Protein AF-A0A971SBX3-F1 (afdb_monomer)

Foldseek 3Di:
DPDDPDDDDDDDDPDPDDPVNVLVLVQVVVCVLLVNHDDPLNSVLVVLLVVLLVVVCVVFNNVLSVQLLVQLLVCCVVVVQPDLVSSLVSSVVSCVVSVHDDDPVNSSSSSVSSNSVVVVVDDPVSVVVSVVVSVVVVVVPPDDDDDDDDDVVVVSVVVVVVVVCVVVVVVCVVPPD

Secondary structure (DSSP, 8-state):
-------------SS---HHHHHHHHHHHHHHHHS-PPPHHHHHHHHHHHHHHHHHHHHH-HHHHHHHHHHHHHHHHHTT--SHHHHHHHHHHHHHHTT----HHHHHHHHHHHHHHHHT---HHHHHHHHHHHHHHHHHTS--S---S--HHHHHHHHHHHHHHHHHHHHHHHS--

pLDDT: mean 70.7, std 18.08, range [35.56, 94.5]

Radius of gyration: 19.73 Å; Cα contacts (8 Å, |Δi|>4): 78; chains: 1; bounding box: 59×34×48 Å

Structure (mmCIF, N/CA/C/O backbone):
data_AF-A0A971SBX3-F1
#
_entry.id   AF-A0A971SBX3-F1
#
loop_
_atom_site.group_PDB
_atom_site.id
_atom_site.type_symbol
_atom_site.label_atom_id
_atom_site.label_alt_id
_atom_site.label_comp_id
_atom_site.label_asym_id
_atom_site.label_entity_id
_atom_site.label_seq_id
_atom_site.pdbx_PDB_ins_code
_atom_site.Cartn_x
_atom_site.Cartn_y
_atom_site.Cartn_z
_atom_site.occupancy
_atom_site.B_iso_or_equiv
_atom_site.auth_seq_id
_atom_site.auth_comp_id
_atom_site.auth_asym_id
_atom_site.auth_atom_id
_atom_site.pdbx_PDB_model_num
ATOM 1 N N . THR A 1 1 ? -16.937 -24.515 -30.912 1.00 46.06 1 THR A N 1
ATOM 2 C CA . THR A 1 1 ? -16.054 -23.525 -30.254 1.00 46.06 1 THR A CA 1
ATOM 3 C C . THR A 1 1 ? -16.060 -22.252 -31.084 1.00 46.06 1 THR A C 1
ATOM 5 O O . THR A 1 1 ? -15.498 -22.238 -32.169 1.00 46.06 1 THR A O 1
ATOM 8 N N . ALA A 1 2 ? -16.795 -21.222 -30.648 1.00 49.22 2 ALA A N 1
ATOM 9 C CA . ALA A 1 2 ? -16.944 -19.965 -31.389 1.00 49.22 2 ALA A CA 1
ATOM 10 C C . ALA A 1 2 ? -15.634 -19.163 -31.306 1.00 49.22 2 ALA A C 1
ATOM 12 O O . ALA A 1 2 ? -15.281 -18.648 -30.248 1.00 49.22 2 ALA A O 1
ATOM 13 N N . GLY A 1 3 ? -14.871 -19.163 -32.398 1.00 49.41 3 GLY A N 1
ATOM 14 C CA . GLY A 1 3 ? -13.506 -18.650 -32.480 1.00 49.41 3 GLY A CA 1
ATOM 15 C C . GLY A 1 3 ? -13.393 -17.137 -32.325 1.00 49.41 3 GLY A C 1
ATOM 16 O O . GLY A 1 3 ? -13.274 -16.423 -33.314 1.00 49.41 3 GLY A O 1
ATOM 17 N N . VAL A 1 4 ? -13.345 -16.659 -31.086 1.00 57.25 4 VAL A N 1
ATOM 18 C CA . VAL A 1 4 ? -12.910 -15.296 -30.769 1.00 57.25 4 VAL A CA 1
ATOM 19 C C . VAL A 1 4 ? -11.462 -15.371 -30.295 1.00 57.25 4 VAL A C 1
ATOM 21 O O . VAL A 1 4 ? -11.188 -15.937 -29.239 1.00 57.25 4 VAL A O 1
ATOM 24 N N . LYS A 1 5 ? -10.534 -14.864 -31.114 1.00 57.53 5 LYS A N 1
ATOM 25 C CA . LYS A 1 5 ? -9.088 -14.871 -30.826 1.00 57.53 5 LYS A CA 1
ATOM 26 C C . LYS A 1 5 ? -8.565 -13.539 -30.284 1.00 57.53 5 LYS A 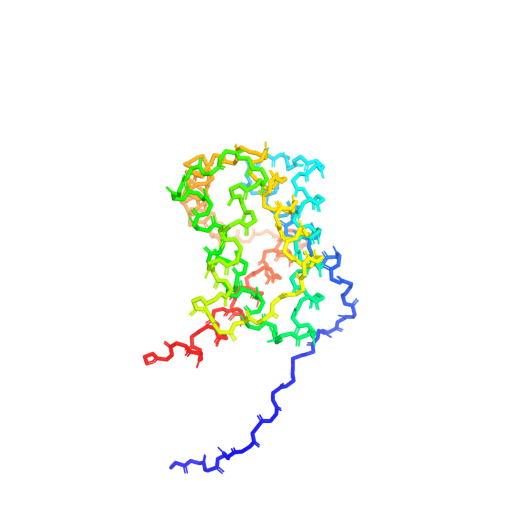C 1
ATOM 28 O O . LYS A 1 5 ? -7.583 -13.559 -29.560 1.00 57.53 5 LYS A O 1
ATOM 33 N N . ASP A 1 6 ? -9.271 -12.437 -30.538 1.00 47.03 6 ASP A N 1
ATOM 34 C CA . ASP A 1 6 ? -8.890 -11.097 -30.087 1.00 47.03 6 ASP A CA 1
ATOM 35 C C . ASP A 1 6 ? -10.131 -10.302 -29.669 1.00 47.03 6 ASP A C 1
ATOM 37 O O . ASP A 1 6 ? -10.865 -9.769 -30.501 1.00 47.03 6 ASP A O 1
ATOM 41 N N . ALA A 1 7 ? -10.392 -10.242 -28.361 1.00 50.56 7 ALA A N 1
ATOM 42 C CA . ALA A 1 7 ? -11.474 -9.445 -27.793 1.00 50.56 7 ALA A CA 1
ATOM 43 C C . ALA A 1 7 ? -10.903 -8.326 -26.920 1.00 50.56 7 ALA A C 1
ATOM 45 O O . ALA A 1 7 ? -10.246 -8.580 -25.910 1.00 50.56 7 ALA A O 1
ATOM 46 N N . LYS A 1 8 ? -11.207 -7.076 -27.277 1.00 38.41 8 LYS A N 1
ATOM 47 C CA . LYS A 1 8 ? -10.943 -5.911 -26.431 1.00 38.41 8 LYS A CA 1
ATOM 48 C C . LYS A 1 8 ? -12.177 -5.629 -25.581 1.00 38.41 8 LYS A C 1
ATOM 50 O O . LYS A 1 8 ? -13.193 -5.159 -26.084 1.00 38.41 8 LYS A O 1
ATOM 55 N N . VAL A 1 9 ? -12.085 -5.925 -24.289 1.00 37.91 9 VAL A N 1
ATOM 56 C CA . VAL A 1 9 ? -13.157 -5.667 -23.321 1.00 37.91 9 VAL A CA 1
ATOM 57 C C . VAL A 1 9 ? -12.996 -4.253 -22.766 1.00 37.91 9 VAL A C 1
ATOM 59 O O . VAL A 1 9 ? -11.938 -3.904 -22.248 1.00 37.91 9 VAL A O 1
ATOM 62 N N . VAL A 1 10 ? -14.047 -3.438 -22.873 1.00 35.94 10 VAL A N 1
ATOM 63 C CA . VAL A 1 10 ? -14.096 -2.071 -22.336 1.00 35.94 10 VAL A CA 1
ATOM 64 C C . VAL A 1 10 ? -15.237 -1.990 -21.327 1.00 35.94 10 VAL A C 1
ATOM 66 O O . VAL A 1 10 ? -16.381 -2.296 -21.655 1.00 35.94 10 VAL A O 1
ATOM 69 N N . ALA A 1 11 ? -14.924 -1.589 -20.096 1.00 42.91 11 ALA A N 1
ATOM 70 C CA . ALA A 1 11 ? -15.903 -1.331 -19.046 1.00 42.91 11 ALA A CA 1
ATOM 71 C C . ALA A 1 11 ? -16.113 0.182 -18.913 1.00 42.91 11 ALA A C 1
ATOM 73 O O . ALA A 1 11 ? -15.150 0.924 -18.733 1.00 42.91 11 ALA A O 1
ATOM 74 N N . VAL A 1 12 ? -17.366 0.633 -19.005 1.00 41.53 12 VAL A N 1
ATOM 75 C CA . VAL A 1 12 ? -17.736 2.055 -18.939 1.00 41.53 12 VAL A CA 1
ATOM 76 C C . VAL A 1 12 ? -18.665 2.272 -17.749 1.00 41.53 12 VAL A C 1
ATOM 78 O O . VAL A 1 12 ? -19.593 1.491 -17.525 1.00 41.53 12 VAL A O 1
ATOM 81 N N . ALA A 1 13 ? -18.415 3.319 -16.966 1.00 44.25 13 ALA A N 1
ATOM 82 C CA . ALA A 1 13 ? -19.345 3.761 -15.936 1.00 44.25 13 ALA A CA 1
ATOM 83 C C . ALA A 1 13 ? -20.472 4.591 -16.590 1.00 44.25 13 ALA A C 1
ATOM 85 O O . ALA A 1 13 ? -20.178 5.401 -17.469 1.00 44.25 13 ALA A O 1
ATOM 86 N N . PRO A 1 14 ? -21.745 4.424 -16.180 1.00 43.84 14 PRO A N 1
ATOM 87 C CA . PRO A 1 14 ? -22.873 5.182 -16.740 1.00 43.84 14 PRO A CA 1
ATOM 88 C C . PRO A 1 14 ? -22.812 6.685 -16.410 1.00 43.84 14 PRO A C 1
ATOM 90 O O . PRO A 1 14 ? -23.519 7.480 -17.019 1.00 43.84 14 PRO A O 1
ATOM 93 N N . LEU A 1 15 ? -21.953 7.071 -15.461 1.00 44.03 15 LEU A N 1
ATOM 94 C CA . LEU A 1 15 ? -21.601 8.442 -15.104 1.00 44.03 15 LEU A CA 1
ATOM 95 C C . LEU A 1 15 ? -20.082 8.517 -14.904 1.00 44.03 15 LEU A C 1
ATOM 97 O O . LEU A 1 15 ? -19.473 7.557 -14.428 1.00 44.03 15 LEU A O 1
ATOM 101 N N . LEU A 1 16 ? -19.475 9.661 -15.233 1.00 39.53 16 LEU A N 1
ATOM 102 C CA . LEU A 1 16 ? -18.080 9.959 -14.902 1.00 39.53 16 LEU A CA 1
ATOM 103 C C . LEU A 1 16 ? -17.936 9.979 -13.374 1.00 39.53 16 LEU A C 1
ATOM 105 O O . LEU A 1 16 ? -18.289 10.952 -12.713 1.00 39.53 16 LEU A O 1
ATOM 109 N N . VAL A 1 17 ? -17.449 8.882 -12.802 1.00 46.44 17 VAL A N 1
ATOM 110 C CA . VAL A 1 17 ? -17.079 8.837 -11.389 1.00 46.44 17 VAL A CA 1
ATOM 111 C C . VAL A 1 17 ? -15.642 9.316 -11.269 1.00 46.44 17 VAL A C 1
ATOM 113 O O . VAL A 1 17 ? -14.742 8.781 -11.916 1.00 46.44 17 VAL A O 1
ATOM 116 N N . SER A 1 18 ? -15.397 10.330 -10.439 1.00 52.78 18 SER A N 1
ATOM 117 C CA . SER A 1 18 ? -14.029 10.553 -9.985 1.00 52.78 18 SER A CA 1
ATOM 118 C C . SER A 1 18 ? -13.629 9.333 -9.150 1.00 52.78 18 SER A C 1
ATOM 120 O O . SER A 1 18 ? -14.428 8.844 -8.346 1.00 52.78 18 SER A O 1
ATOM 122 N N . GLY A 1 19 ? -12.409 8.812 -9.323 1.00 60.94 19 GLY A N 1
ATOM 123 C CA . GLY A 1 19 ? -11.912 7.707 -8.485 1.00 60.94 19 GLY A CA 1
ATOM 124 C C . GLY A 1 19 ? -12.055 8.012 -6.985 1.00 60.94 19 GLY A C 1
ATOM 125 O O . GLY A 1 19 ? -12.341 7.129 -6.180 1.00 60.94 19 GLY A O 1
ATOM 126 N N . THR A 1 20 ? -11.992 9.297 -6.628 1.00 67.12 20 THR A N 1
ATOM 127 C CA . THR A 1 20 ? -12.232 9.832 -5.285 1.00 67.12 20 THR A CA 1
ATOM 128 C C . THR A 1 20 ? -13.666 9.623 -4.786 1.00 67.12 20 THR A C 1
ATOM 130 O O . THR A 1 20 ? -13.853 9.340 -3.604 1.00 67.12 20 THR A O 1
ATOM 133 N N . ALA A 1 21 ? -14.685 9.728 -5.646 1.00 69.06 21 ALA A N 1
ATOM 134 C CA . ALA A 1 21 ? -16.079 9.481 -5.268 1.00 69.06 21 ALA A CA 1
ATOM 135 C C . ALA A 1 21 ? -16.324 7.996 -4.965 1.00 69.06 21 ALA A C 1
ATOM 137 O O . ALA A 1 21 ? -16.977 7.678 -3.972 1.00 69.06 21 ALA A O 1
ATOM 138 N N . ALA A 1 22 ? -15.738 7.094 -5.763 1.00 72.31 22 ALA A N 1
ATOM 139 C CA . ALA A 1 22 ? -15.802 5.654 -5.512 1.00 72.31 22 ALA A CA 1
ATOM 140 C C . ALA A 1 22 ? -15.132 5.289 -4.177 1.00 72.31 22 ALA A C 1
ATOM 142 O O . ALA A 1 22 ? -15.737 4.616 -3.345 1.00 72.31 22 ALA A O 1
ATOM 143 N N . LEU A 1 23 ? -13.923 5.804 -3.931 1.00 75.19 23 LEU A N 1
ATOM 144 C CA . LEU A 1 23 ? -13.195 5.573 -2.682 1.00 75.19 23 LEU A CA 1
ATOM 145 C C . LEU A 1 23 ? -13.931 6.149 -1.461 1.00 75.19 23 LEU A C 1
ATOM 147 O O . LEU A 1 23 ? -14.039 5.492 -0.429 1.00 75.19 23 LEU A O 1
ATOM 151 N N . THR A 1 24 ? -14.506 7.347 -1.597 1.00 78.25 24 THR A N 1
ATOM 152 C CA . THR A 1 24 ? -15.333 7.962 -0.547 1.00 78.25 24 THR A CA 1
ATOM 153 C C . THR A 1 24 ? -16.582 7.131 -0.258 1.00 78.25 24 THR A C 1
ATOM 155 O O . THR A 1 24 ? -16.951 6.977 0.904 1.00 78.25 24 THR A O 1
ATOM 158 N N . GLY A 1 25 ? -17.214 6.573 -1.294 1.00 75.12 25 GLY A N 1
ATOM 159 C CA . GLY A 1 25 ? -18.338 5.652 -1.148 1.00 75.12 25 GLY A CA 1
ATOM 160 C C . GLY A 1 25 ? -17.959 4.405 -0.351 1.00 75.12 25 GLY A C 1
ATOM 161 O O . GLY A 1 25 ? -18.674 4.047 0.581 1.00 75.12 25 GLY A O 1
ATOM 162 N N . ILE A 1 26 ? -16.806 3.795 -0.650 1.00 76.69 26 ILE A N 1
ATOM 163 C CA . ILE A 1 26 ? -16.283 2.635 0.091 1.00 76.69 26 ILE A CA 1
ATOM 164 C C . ILE A 1 26 ? -16.051 2.987 1.565 1.00 76.69 26 ILE A C 1
ATOM 166 O O . ILE A 1 26 ? -16.498 2.243 2.436 1.00 76.69 26 ILE A O 1
ATOM 170 N N . TYR A 1 27 ? -15.414 4.127 1.857 1.00 79.38 27 TYR A N 1
ATOM 171 C CA . TYR A 1 27 ? -15.199 4.570 3.238 1.00 79.38 27 TYR A CA 1
ATOM 172 C C . TYR A 1 27 ? -16.511 4.759 3.989 1.00 79.38 27 TYR A C 1
ATOM 174 O O . TYR A 1 27 ? -16.672 4.177 5.054 1.00 79.38 27 TYR A O 1
ATOM 182 N N . LYS A 1 28 ? -17.456 5.516 3.421 1.00 77.88 28 LYS A N 1
ATOM 183 C CA . LYS A 1 28 ? -18.754 5.760 4.063 1.00 77.88 28 LYS A CA 1
ATOM 184 C C . LYS A 1 28 ? -19.505 4.467 4.325 1.00 77.88 28 LYS A C 1
ATOM 186 O O . LYS A 1 28 ? -20.002 4.274 5.422 1.00 77.88 28 LYS A O 1
ATOM 191 N N . SER A 1 29 ? -19.511 3.570 3.344 1.00 72.88 29 SER A N 1
ATOM 192 C CA . SER A 1 29 ? -20.161 2.271 3.488 1.00 72.88 29 SER A CA 1
ATOM 193 C C . SER A 1 29 ? -19.518 1.483 4.623 1.00 72.88 29 SER A C 1
ATOM 195 O O . SER A 1 29 ? -20.220 1.001 5.493 1.00 72.88 29 SER A O 1
ATOM 197 N N . PHE A 1 30 ? -18.188 1.404 4.689 1.00 70.00 30 PHE A N 1
ATOM 198 C CA . PHE A 1 30 ? -17.510 0.740 5.803 1.00 70.00 30 PHE A CA 1
ATOM 199 C C . PHE A 1 30 ? -17.841 1.377 7.167 1.00 70.00 30 PHE A C 1
ATOM 201 O O . PHE A 1 30 ? -18.099 0.656 8.129 1.00 70.00 30 PHE A O 1
ATOM 208 N N . GLU A 1 31 ? -17.857 2.707 7.262 1.00 76.88 31 GLU A N 1
ATOM 209 C CA . GLU A 1 31 ? -18.166 3.435 8.503 1.00 76.88 31 GLU A CA 1
ATOM 210 C C . GLU A 1 31 ? -19.617 3.224 8.954 1.00 76.88 31 GLU A C 1
ATOM 212 O O . GLU A 1 31 ? -19.867 2.996 10.135 1.00 76.88 31 GLU A O 1
ATOM 217 N N . GLU A 1 32 ? -20.566 3.242 8.017 1.00 70.94 32 GLU A N 1
ATOM 218 C CA . GLU A 1 32 ? -21.979 2.939 8.269 1.00 70.94 32 GLU A CA 1
ATOM 219 C C . GLU A 1 32 ? -22.174 1.471 8.671 1.00 70.94 32 GLU A C 1
ATOM 221 O O . GLU A 1 32 ? -22.939 1.179 9.587 1.00 70.94 32 GLU A O 1
ATOM 226 N N . LEU A 1 33 ? -21.450 0.550 8.026 1.00 63.69 33 LEU A N 1
ATOM 227 C CA . LEU A 1 33 ? -21.547 -0.891 8.271 1.00 63.69 33 LEU A CA 1
ATOM 228 C C . LEU A 1 33 ? -20.957 -1.306 9.621 1.00 63.69 33 LEU A C 1
ATOM 230 O O . LEU A 1 33 ? -21.506 -2.170 10.298 1.00 63.69 33 LEU A O 1
ATOM 234 N N . THR A 1 34 ? -19.827 -0.720 10.007 1.00 67.31 34 THR A N 1
ATOM 235 C CA . THR A 1 34 ? -19.121 -1.074 11.250 1.00 67.31 34 THR A CA 1
ATOM 236 C C . THR A 1 34 ? -19.502 -0.186 12.431 1.00 67.31 34 THR A C 1
ATOM 238 O O . THR A 1 34 ? -19.067 -0.444 13.554 1.00 67.31 34 THR A O 1
ATOM 241 N N . GLY A 1 35 ? -20.240 0.903 12.186 1.00 71.19 35 GLY A N 1
ATOM 242 C CA . GLY A 1 35 ? -20.473 1.971 13.160 1.00 71.19 35 GLY A CA 1
ATOM 243 C C . GLY A 1 35 ? -19.190 2.683 13.609 1.00 71.19 35 GLY A C 1
ATOM 244 O O . GLY A 1 35 ? -19.227 3.477 14.549 1.00 71.19 35 GLY A O 1
ATOM 245 N N . THR A 1 36 ? -18.048 2.392 12.975 1.00 74.81 36 THR A N 1
ATOM 246 C CA . THR A 1 36 ? -16.727 2.877 13.375 1.00 74.81 36 THR A CA 1
ATOM 247 C C . THR A 1 36 ? -16.201 3.841 12.323 1.00 74.81 36 THR A C 1
ATOM 249 O O . THR A 1 36 ? -15.957 3.460 11.179 1.00 74.81 36 THR A O 1
ATOM 252 N N . ALA A 1 37 ? -15.984 5.097 12.717 1.00 81.06 37 ALA A N 1
ATOM 253 C CA . ALA A 1 37 ? -15.378 6.088 11.838 1.00 81.06 37 ALA A CA 1
ATOM 254 C C . ALA A 1 37 ? -13.910 5.732 11.549 1.00 81.06 37 ALA A C 1
ATOM 256 O O . ALA A 1 37 ? -13.106 5.523 12.460 1.00 81.06 37 ALA A O 1
ATOM 257 N N . LEU A 1 38 ? -13.544 5.709 10.270 1.00 82.56 38 LEU A N 1
ATOM 258 C CA . LEU A 1 38 ? -12.164 5.562 9.835 1.00 82.56 38 LEU A CA 1
ATOM 259 C C . LEU A 1 38 ? -11.412 6.860 10.131 1.00 82.56 38 LEU A C 1
ATOM 261 O O . LEU A 1 38 ? -11.879 7.960 9.814 1.00 82.56 38 LEU A O 1
ATOM 265 N N . THR A 1 39 ? -10.207 6.744 10.686 1.00 87.25 39 THR A N 1
ATOM 266 C CA . THR A 1 39 ? -9.397 7.926 10.988 1.00 87.25 39 THR A CA 1
ATOM 267 C C . THR A 1 39 ? -9.027 8.674 9.697 1.00 87.25 39 THR A C 1
ATOM 269 O O . THR A 1 39 ? -8.818 8.050 8.648 1.00 87.25 39 THR A O 1
ATOM 272 N N . PRO A 1 40 ? -8.902 10.016 9.730 1.00 87.00 40 PRO A N 1
ATOM 273 C CA . PRO A 1 40 ? -8.461 10.784 8.564 1.00 87.00 40 PRO A CA 1
ATOM 274 C C . PRO A 1 40 ? -7.115 10.302 8.009 1.00 87.00 40 PRO A C 1
ATOM 276 O O . PRO A 1 40 ? -6.892 10.335 6.801 1.00 87.00 40 PRO A O 1
ATOM 279 N N . GLU A 1 41 ? -6.229 9.831 8.885 1.00 86.31 41 GLU A N 1
ATOM 280 C CA . GLU A 1 41 ? -4.927 9.279 8.521 1.00 86.31 41 GLU A CA 1
ATOM 281 C C . GLU A 1 41 ? -5.042 7.940 7.781 1.00 86.31 41 GLU A C 1
ATOM 283 O O . GLU A 1 41 ? -4.390 7.764 6.752 1.00 86.31 41 GLU A O 1
ATOM 288 N N . ALA A 1 42 ? -5.925 7.036 8.221 1.00 85.94 42 ALA A N 1
ATOM 289 C CA . ALA A 1 42 ? -6.190 5.786 7.513 1.00 85.94 42 ALA A CA 1
ATOM 290 C C . ALA A 1 42 ? -6.765 6.046 6.110 1.00 85.94 42 ALA A C 1
ATOM 292 O O . ALA A 1 42 ? -6.285 5.481 5.127 1.00 85.94 42 ALA A O 1
ATOM 293 N N . LYS A 1 43 ? -7.726 6.977 5.992 1.00 86.75 43 LYS A N 1
ATOM 294 C CA . LYS A 1 43 ? -8.311 7.374 4.696 1.00 86.75 43 LYS A CA 1
ATOM 295 C C . LYS A 1 43 ? -7.272 7.981 3.749 1.00 86.75 43 LYS A C 1
ATOM 297 O O . LYS A 1 43 ? -7.287 7.690 2.552 1.00 86.75 43 LYS A O 1
ATOM 302 N N . ARG A 1 44 ? -6.374 8.826 4.269 1.00 88.00 44 ARG A N 1
ATOM 303 C CA . ARG A 1 44 ? -5.273 9.419 3.490 1.00 88.00 44 ARG A CA 1
ATOM 304 C C . ARG A 1 44 ? -4.270 8.364 3.052 1.00 88.00 44 ARG A C 1
ATOM 306 O O . ARG A 1 44 ? -3.920 8.338 1.881 1.00 88.00 44 ARG A O 1
ATOM 313 N N . THR A 1 45 ? -3.871 7.472 3.951 1.00 89.44 45 THR A N 1
ATOM 314 C CA . THR A 1 45 ? -2.903 6.410 3.650 1.00 89.44 45 THR A CA 1
ATOM 315 C C . THR A 1 45 ? -3.428 5.466 2.568 1.00 89.44 45 THR A C 1
ATOM 317 O O . THR A 1 45 ? -2.701 5.151 1.634 1.00 89.44 45 THR A O 1
ATOM 320 N N . ALA A 1 46 ? -4.706 5.084 2.622 1.00 86.12 46 ALA A N 1
ATOM 321 C CA . ALA A 1 46 ? -5.329 4.269 1.579 1.00 86.12 46 ALA A CA 1
ATOM 322 C C . ALA A 1 46 ? -5.456 5.011 0.230 1.00 86.12 46 ALA A C 1
ATOM 324 O O . ALA A 1 46 ? -5.283 4.407 -0.828 1.00 86.12 46 ALA A O 1
ATOM 325 N N . ALA A 1 47 ? -5.691 6.329 0.236 1.00 85.19 47 ALA A N 1
ATOM 326 C CA . ALA A 1 47 ? -5.662 7.125 -0.993 1.00 85.19 47 ALA A CA 1
ATOM 327 C C . ALA A 1 47 ? -4.240 7.237 -1.577 1.00 85.19 47 ALA A C 1
ATOM 329 O O . ALA A 1 47 ? -4.049 7.045 -2.777 1.00 85.19 47 ALA A O 1
ATOM 330 N N . GLU A 1 48 ? -3.239 7.504 -0.733 1.00 89.19 48 GLU A N 1
ATOM 331 C CA . GLU A 1 48 ? -1.825 7.527 -1.122 1.00 89.19 48 GLU A CA 1
ATOM 332 C C . GLU A 1 48 ? -1.380 6.180 -1.697 1.00 89.19 48 GLU A C 1
ATOM 334 O O . GLU A 1 48 ? -0.662 6.149 -2.694 1.00 89.19 48 GLU A O 1
ATOM 339 N N . GLU A 1 49 ? -1.831 5.074 -1.105 1.00 89.19 49 GLU A N 1
ATOM 340 C CA . GLU A 1 49 ? -1.567 3.728 -1.599 1.00 89.19 49 GLU A CA 1
ATOM 341 C C . GLU A 1 49 ? -2.081 3.530 -3.025 1.00 89.19 49 GLU A C 1
ATOM 343 O O . GLU A 1 49 ? -1.328 3.082 -3.891 1.00 89.19 49 GLU A O 1
ATOM 348 N N . LEU A 1 50 ? -3.345 3.876 -3.282 1.00 86.38 50 LEU A N 1
ATOM 349 C CA . LEU A 1 50 ? -3.947 3.732 -4.607 1.00 86.38 50 LEU A CA 1
ATOM 350 C C . LEU A 1 50 ? -3.206 4.566 -5.653 1.00 86.38 50 LEU A C 1
ATOM 352 O O . LEU A 1 50 ? -2.945 4.075 -6.749 1.00 86.38 50 LEU A O 1
ATOM 356 N N . ILE A 1 51 ? -2.823 5.797 -5.304 1.00 85.75 51 ILE A N 1
ATOM 357 C CA . ILE A 1 51 ? -2.070 6.687 -6.196 1.00 85.75 51 ILE A CA 1
ATOM 358 C C . ILE A 1 51 ? -0.679 6.113 -6.473 1.00 85.75 51 ILE A C 1
ATOM 360 O O . ILE A 1 51 ? -0.295 5.970 -7.629 1.00 85.75 51 ILE A O 1
ATOM 364 N N . LYS A 1 52 ? 0.076 5.738 -5.435 1.00 87.81 52 LYS A N 1
ATOM 365 C CA . LYS A 1 52 ? 1.442 5.214 -5.590 1.00 87.81 52 LYS A CA 1
ATOM 366 C C . LYS A 1 52 ? 1.469 3.891 -6.350 1.00 87.81 52 LYS A C 1
ATOM 368 O O . LYS A 1 52 ? 2.333 3.699 -7.198 1.00 87.81 52 LYS A O 1
ATOM 373 N N . THR A 1 53 ? 0.504 3.010 -6.096 1.00 87.81 53 THR A N 1
ATOM 374 C CA . THR A 1 53 ? 0.357 1.746 -6.836 1.00 87.81 53 THR A CA 1
ATOM 375 C C . THR A 1 53 ? -0.044 1.997 -8.283 1.00 87.81 53 THR A C 1
ATOM 377 O O . THR A 1 53 ? 0.471 1.337 -9.179 1.00 87.81 53 THR A O 1
ATOM 380 N N . GLY A 1 54 ? -0.937 2.964 -8.518 1.00 84.81 54 GLY A N 1
ATOM 381 C CA . GLY A 1 54 ? -1.346 3.386 -9.853 1.00 84.81 54 GLY A CA 1
ATOM 382 C C . GLY A 1 54 ? -0.168 3.908 -10.669 1.00 84.81 54 GLY A C 1
ATOM 383 O O . GLY A 1 54 ? 0.096 3.370 -11.738 1.00 84.81 54 GLY A O 1
ATOM 384 N N . ASN A 1 55 ? 0.577 4.871 -10.119 1.00 85.56 55 ASN A N 1
ATOM 385 C CA . ASN A 1 55 ? 1.763 5.458 -10.748 1.00 85.56 55 ASN A CA 1
ATOM 386 C C . ASN A 1 55 ? 2.828 4.392 -11.033 1.00 85.56 55 ASN A C 1
ATOM 388 O O . ASN A 1 55 ? 3.324 4.293 -12.149 1.00 85.56 55 ASN A O 1
ATOM 392 N N . LEU A 1 56 ? 3.127 3.530 -10.054 1.00 86.69 56 LEU A N 1
ATOM 393 C CA . LEU A 1 56 ? 4.049 2.415 -10.265 1.00 86.69 56 LEU A CA 1
ATOM 394 C C . LEU A 1 56 ? 3.532 1.473 -11.366 1.00 86.69 56 LEU A C 1
ATOM 396 O O . LEU A 1 56 ? 4.299 0.993 -12.194 1.00 86.69 56 LEU A O 1
ATOM 400 N N . GLY A 1 57 ? 2.220 1.248 -11.422 1.00 86.81 57 GLY A N 1
ATOM 401 C CA . GLY A 1 57 ? 1.563 0.458 -12.457 1.00 86.81 57 GLY A CA 1
ATOM 402 C C . GLY A 1 57 ? 1.671 1.038 -13.870 1.00 86.81 57 GLY A C 1
ATOM 403 O O . GLY A 1 57 ? 1.619 0.264 -14.825 1.00 86.81 57 GLY A O 1
ATOM 404 N N . GLU A 1 58 ? 1.849 2.352 -14.026 1.00 85.56 58 GLU A N 1
ATOM 405 C CA . GLU A 1 58 ? 2.139 2.976 -15.326 1.00 85.56 58 GLU A CA 1
ATOM 406 C C . GLU A 1 58 ? 3.549 2.630 -15.823 1.00 85.56 58 GLU A C 1
ATOM 408 O O . GLU A 1 58 ? 3.763 2.517 -17.028 1.00 85.56 58 GLU A O 1
ATOM 413 N N . GLU A 1 59 ? 4.491 2.390 -14.908 1.00 87.94 59 GLU A N 1
ATOM 414 C CA . GLU A 1 59 ? 5.881 2.070 -15.238 1.00 87.94 59 GLU A CA 1
ATOM 415 C C . GLU A 1 59 ? 6.126 0.566 -15.421 1.00 87.94 59 GLU A C 1
ATOM 417 O O . GLU A 1 59 ? 6.792 0.150 -16.370 1.00 87.94 59 GLU A O 1
ATOM 422 N N . ILE A 1 60 ? 5.602 -0.265 -14.513 1.00 85.94 60 ILE A N 1
ATOM 423 C CA . ILE A 1 60 ? 5.908 -1.709 -14.467 1.00 85.94 60 ILE A CA 1
ATOM 424 C C . ILE A 1 60 ? 4.710 -2.610 -14.799 1.00 85.94 60 ILE A C 1
ATOM 426 O O . ILE A 1 60 ? 4.845 -3.835 -14.802 1.00 85.94 60 ILE A O 1
ATOM 430 N N . GLY A 1 61 ? 3.546 -2.025 -15.088 1.00 83.38 61 GLY A N 1
ATOM 431 C CA . GLY A 1 61 ? 2.281 -2.727 -15.302 1.00 83.38 61 GLY A CA 1
ATOM 432 C C . GLY A 1 61 ? 1.437 -2.816 -14.027 1.00 83.38 61 GLY A C 1
ATOM 433 O O . GLY A 1 61 ? 1.942 -3.115 -12.943 1.00 83.38 61 GLY A O 1
ATOM 434 N N . LYS A 1 62 ? 0.127 -2.574 -14.159 1.00 79.94 62 LYS A N 1
ATOM 435 C CA . LYS A 1 62 ? -0.825 -2.453 -13.038 1.00 79.94 62 LYS A CA 1
ATOM 436 C C . LYS A 1 62 ? -0.870 -3.702 -12.163 1.00 79.94 62 LYS A C 1
ATOM 438 O O . LYS A 1 62 ? -0.800 -3.603 -10.942 1.00 79.94 62 LYS A O 1
ATOM 443 N N . GLU A 1 63 ? -0.934 -4.874 -12.782 1.00 82.38 63 GLU A N 1
ATOM 444 C CA . GLU A 1 63 ? -1.000 -6.161 -12.092 1.00 82.38 63 GLU A CA 1
ATOM 445 C C . GLU A 1 63 ? 0.304 -6.453 -11.341 1.00 82.38 63 GLU A C 1
ATOM 447 O O . GLU A 1 63 ? 0.279 -6.940 -10.210 1.00 82.38 63 GLU A O 1
ATOM 452 N N . ARG A 1 64 ? 1.453 -6.104 -11.936 1.00 83.38 64 ARG A N 1
ATOM 453 C CA . ARG A 1 64 ? 2.770 -6.293 -11.311 1.00 83.38 64 ARG A CA 1
ATOM 454 C C . ARG A 1 64 ? 2.974 -5.334 -10.145 1.00 83.38 64 ARG A C 1
ATOM 456 O O . ARG A 1 64 ? 3.472 -5.760 -9.112 1.00 83.38 64 ARG A O 1
ATOM 463 N N . ALA A 1 65 ? 2.546 -4.079 -10.273 1.00 86.38 65 ALA A N 1
ATOM 464 C CA . ALA A 1 65 ? 2.591 -3.107 -9.184 1.00 86.38 65 ALA A CA 1
ATOM 465 C C . ALA A 1 65 ? 1.692 -3.512 -8.008 1.00 86.38 65 ALA A C 1
ATOM 467 O O . ALA A 1 65 ? 2.138 -3.474 -6.861 1.00 86.38 65 ALA A O 1
ATOM 468 N N . ALA A 1 66 ? 0.465 -3.964 -8.287 1.00 84.19 66 ALA A N 1
ATOM 469 C CA . ALA A 1 66 ? -0.447 -4.464 -7.262 1.00 84.19 66 ALA A CA 1
ATOM 470 C C . ALA A 1 66 ? 0.131 -5.693 -6.540 1.00 84.19 66 ALA A C 1
ATOM 472 O O . ALA A 1 66 ? 0.203 -5.706 -5.312 1.00 84.19 66 ALA A O 1
ATOM 473 N N . THR A 1 67 ? 0.629 -6.677 -7.299 1.00 84.50 67 THR A N 1
ATOM 474 C CA . THR A 1 67 ? 1.246 -7.895 -6.743 1.00 84.50 67 THR A CA 1
ATOM 475 C C . THR A 1 67 ? 2.495 -7.565 -5.925 1.00 84.50 67 THR A C 1
ATOM 477 O O . THR A 1 67 ? 2.698 -8.108 -4.838 1.00 84.50 67 THR A O 1
ATOM 480 N N . LEU A 1 68 ? 3.333 -6.645 -6.407 1.00 89.81 68 LEU A N 1
ATOM 481 C CA . LEU A 1 68 ? 4.519 -6.195 -5.690 1.00 89.81 68 LEU A CA 1
ATOM 482 C C . LEU A 1 68 ? 4.153 -5.590 -4.340 1.00 89.81 68 LEU A C 1
ATOM 484 O O . LEU A 1 68 ? 4.727 -5.979 -3.321 1.00 89.81 68 LEU A O 1
ATOM 488 N N . LEU A 1 69 ? 3.191 -4.670 -4.322 1.00 90.12 69 LEU A N 1
ATOM 489 C CA . LEU A 1 69 ? 2.767 -4.029 -3.088 1.00 90.12 69 LEU A CA 1
ATOM 490 C C . LEU A 1 69 ? 2.148 -5.039 -2.112 1.00 90.12 69 LEU A C 1
ATOM 492 O O . LEU A 1 69 ? 2.509 -5.033 -0.936 1.00 90.12 69 LEU A O 1
ATOM 496 N N . GLU A 1 70 ? 1.275 -5.928 -2.590 1.00 85.94 70 GLU A N 1
ATOM 497 C CA . GLU A 1 70 ? 0.658 -6.988 -1.783 1.00 85.94 70 GLU A CA 1
ATOM 498 C C . GLU A 1 70 ? 1.719 -7.878 -1.121 1.00 85.94 70 GLU A C 1
ATOM 500 O O . GLU A 1 70 ? 1.759 -8.002 0.105 1.00 85.94 70 GLU A O 1
ATOM 505 N N . ARG A 1 71 ? 2.654 -8.427 -1.906 1.00 82.94 71 ARG A N 1
ATOM 506 C CA . ARG A 1 71 ? 3.730 -9.289 -1.390 1.00 82.94 71 ARG A CA 1
ATOM 507 C C . ARG A 1 71 ? 4.626 -8.571 -0.396 1.00 82.94 71 ARG A C 1
ATOM 509 O O . ARG A 1 71 ? 4.992 -9.150 0.629 1.00 82.94 71 ARG A O 1
ATOM 516 N N . THR A 1 72 ? 4.938 -7.309 -0.669 1.00 90.25 72 THR A N 1
ATOM 517 C CA . THR A 1 72 ? 5.784 -6.517 0.221 1.00 90.25 72 THR A CA 1
ATOM 518 C C . THR A 1 72 ? 5.078 -6.259 1.553 1.00 90.25 72 THR A C 1
ATOM 520 O O . THR A 1 72 ? 5.695 -6.421 2.604 1.00 90.25 72 THR A O 1
ATOM 523 N N . LYS A 1 73 ? 3.773 -5.942 1.546 1.00 87.94 73 LYS A N 1
ATOM 524 C CA . LYS A 1 73 ? 2.965 -5.803 2.771 1.00 87.94 73 LYS A CA 1
ATOM 525 C C . LYS A 1 73 ? 2.975 -7.075 3.603 1.00 87.94 73 LYS A C 1
ATOM 527 O O . LYS A 1 73 ? 3.251 -7.025 4.800 1.00 87.94 73 LYS A O 1
ATOM 532 N N . GLU A 1 74 ? 2.714 -8.216 2.971 1.00 83.44 74 GLU A N 1
ATOM 533 C CA . GLU A 1 74 ? 2.741 -9.500 3.664 1.00 83.44 74 GLU A CA 1
ATOM 534 C C . GLU A 1 74 ? 4.119 -9.791 4.275 1.00 83.44 74 GLU A C 1
ATOM 536 O O . GLU A 1 74 ? 4.205 -10.257 5.411 1.00 83.44 74 GLU A O 1
ATOM 541 N N . GLN A 1 75 ? 5.206 -9.534 3.536 1.00 83.31 75 GLN A N 1
ATOM 542 C CA . GLN A 1 75 ? 6.564 -9.753 4.032 1.00 83.31 75 GLN A CA 1
ATOM 543 C C . GLN A 1 75 ? 6.895 -8.825 5.206 1.00 83.31 75 GLN A C 1
ATOM 545 O O . GLN A 1 75 ? 7.424 -9.311 6.200 1.00 83.31 75 GLN A O 1
ATOM 550 N N . VAL A 1 76 ? 6.519 -7.542 5.161 1.00 85.69 76 VAL A N 1
ATOM 551 C CA . VAL A 1 76 ? 6.718 -6.605 6.285 1.00 85.69 76 VAL A CA 1
ATOM 552 C C . VAL A 1 76 ? 5.999 -7.083 7.550 1.00 85.69 76 VAL A C 1
ATOM 554 O O . VAL A 1 76 ? 6.567 -7.021 8.643 1.00 85.69 76 VAL A O 1
ATOM 557 N N . VAL A 1 77 ? 4.770 -7.596 7.414 1.00 81.75 77 VAL A N 1
ATOM 558 C CA . VAL A 1 77 ? 4.003 -8.154 8.540 1.00 81.75 77 VAL A CA 1
ATOM 559 C C . VAL A 1 77 ? 4.655 -9.436 9.068 1.00 81.75 77 VAL A C 1
ATOM 561 O O . VAL A 1 77 ? 4.860 -9.564 10.276 1.00 81.75 77 VAL A O 1
ATOM 564 N N . ARG A 1 78 ? 5.025 -10.373 8.182 1.00 75.19 78 ARG A N 1
ATOM 565 C CA . ARG A 1 78 ? 5.652 -11.656 8.554 1.00 75.19 78 ARG A CA 1
ATOM 566 C C . ARG A 1 78 ? 7.015 -11.478 9.217 1.00 75.19 78 ARG A C 1
ATOM 568 O O . ARG A 1 78 ? 7.280 -12.095 10.243 1.00 75.19 78 ARG A O 1
ATOM 575 N N . GLU A 1 79 ? 7.869 -10.637 8.642 1.00 76.81 79 GLU A N 1
ATOM 576 C CA . GLU A 1 79 ? 9.232 -10.387 9.123 1.00 76.81 79 GLU A CA 1
ATOM 577 C C . GLU A 1 79 ? 9.254 -9.431 10.334 1.00 76.81 79 GLU A C 1
ATOM 579 O O . GLU A 1 79 ? 10.317 -9.181 10.901 1.00 76.81 79 GLU A O 1
ATOM 584 N N . LYS A 1 80 ? 8.087 -8.912 10.761 1.00 76.50 80 LYS A N 1
ATOM 585 C CA . LYS A 1 80 ? 7.922 -7.951 11.869 1.00 76.50 80 LYS A CA 1
ATOM 586 C C . LYS A 1 80 ? 8.877 -6.762 11.761 1.00 76.50 80 LYS A C 1
ATOM 588 O O . LYS A 1 80 ? 9.348 -6.224 12.765 1.00 76.50 80 LYS A O 1
ATOM 593 N N . THR A 1 81 ? 9.175 -6.351 10.534 1.00 73.56 81 THR A N 1
ATOM 594 C CA . THR A 1 81 ? 10.228 -5.386 10.243 1.00 73.56 81 THR A CA 1
ATOM 595 C C . THR A 1 81 ? 9.927 -4.057 10.924 1.00 73.56 81 THR A C 1
ATOM 597 O O . THR A 1 81 ? 8.883 -3.447 10.681 1.00 73.56 81 THR A O 1
ATOM 600 N N . ALA A 1 82 ? 10.803 -3.629 11.837 1.00 67.62 82 ALA A N 1
ATOM 601 C CA . ALA A 1 82 ? 10.536 -2.517 12.745 1.00 67.62 82 ALA A CA 1
ATOM 602 C C . ALA A 1 82 ? 10.636 -1.148 12.055 1.00 67.62 82 ALA A C 1
ATOM 604 O O . ALA A 1 82 ? 9.797 -0.278 12.292 1.00 67.62 82 ALA A O 1
ATOM 605 N N . ASP A 1 83 ? 11.636 -0.998 11.191 1.00 85.44 83 ASP A N 1
ATOM 606 C CA . ASP A 1 83 ? 12.216 0.270 10.779 1.00 85.44 83 ASP A CA 1
ATOM 607 C C . ASP A 1 83 ? 12.287 0.432 9.253 1.00 85.44 83 ASP A C 1
ATOM 609 O O . ASP A 1 83 ? 12.238 -0.530 8.481 1.00 85.44 83 ASP A O 1
ATOM 613 N N . LYS A 1 84 ? 12.432 1.683 8.801 1.00 86.38 84 LYS A N 1
ATOM 614 C CA . LYS A 1 84 ? 12.457 2.031 7.372 1.00 86.38 84 LYS A CA 1
ATOM 615 C C . LYS A 1 84 ? 13.557 1.286 6.606 1.00 86.38 84 LYS A C 1
ATOM 617 O O . LYS A 1 84 ? 13.322 0.843 5.486 1.00 86.38 84 LYS A O 1
ATOM 622 N N . ILE A 1 85 ? 14.734 1.097 7.209 1.00 88.56 85 ILE A N 1
ATOM 623 C CA . ILE A 1 85 ? 15.861 0.392 6.576 1.00 88.56 85 ILE A CA 1
ATOM 624 C C . ILE A 1 85 ? 15.498 -1.067 6.307 1.00 88.56 85 ILE A C 1
ATOM 626 O O . ILE A 1 85 ? 15.747 -1.574 5.210 1.00 88.56 85 ILE A O 1
ATOM 630 N N . GLY A 1 86 ? 14.899 -1.744 7.288 1.00 88.75 86 GLY A N 1
ATOM 631 C CA . GLY A 1 86 ? 14.400 -3.094 7.097 1.00 88.75 86 GLY A CA 1
ATOM 632 C C . GLY A 1 86 ? 13.341 -3.150 5.997 1.00 88.75 86 GLY A C 1
ATOM 633 O O . GLY A 1 86 ? 13.429 -3.998 5.113 1.00 88.75 86 GLY A O 1
ATOM 634 N N . ILE A 1 87 ? 12.380 -2.221 5.993 1.00 91.00 87 ILE A N 1
ATOM 635 C CA . ILE A 1 87 ? 11.302 -2.204 4.993 1.00 91.00 87 ILE A CA 1
ATOM 636 C C . ILE A 1 87 ? 11.868 -2.017 3.576 1.00 91.00 87 ILE A C 1
ATOM 638 O O . ILE A 1 87 ? 11.448 -2.716 2.659 1.00 91.00 87 ILE A O 1
ATOM 642 N N . VAL A 1 88 ? 12.876 -1.160 3.384 1.00 93.56 88 VAL A N 1
ATOM 643 C CA . VAL A 1 88 ? 13.557 -1.009 2.082 1.00 93.56 88 VAL A CA 1
ATOM 644 C C . VAL A 1 88 ? 14.189 -2.328 1.619 1.00 93.56 88 VAL A C 1
ATOM 646 O O . VAL A 1 88 ? 14.135 -2.654 0.430 1.00 93.56 88 VAL A O 1
ATOM 649 N N . LYS A 1 89 ? 14.764 -3.122 2.534 1.00 92.81 89 LYS A N 1
ATOM 650 C CA . LYS A 1 89 ? 15.299 -4.453 2.195 1.00 92.81 89 LYS A CA 1
ATOM 651 C C . LYS A 1 89 ? 14.189 -5.406 1.755 1.00 92.81 89 LYS A C 1
ATOM 653 O O . LYS A 1 89 ? 14.379 -6.116 0.771 1.00 92.81 89 LYS A O 1
ATOM 658 N N . VAL A 1 90 ? 13.042 -5.378 2.434 1.00 92.50 90 VAL A N 1
ATOM 659 C CA . VAL A 1 90 ? 11.864 -6.180 2.072 1.00 92.50 90 VAL A CA 1
ATOM 660 C C . VAL A 1 90 ? 11.335 -5.785 0.692 1.00 92.50 90 VAL A C 1
ATOM 662 O O . VAL A 1 90 ? 11.158 -6.653 -0.156 1.00 92.50 90 VAL A O 1
ATOM 665 N N . VAL A 1 91 ? 11.191 -4.483 0.412 1.00 93.56 91 VAL A N 1
ATOM 666 C CA . VAL A 1 91 ? 10.803 -3.969 -0.916 1.00 93.56 91 VAL A CA 1
ATOM 667 C C . VAL A 1 91 ? 11.770 -4.466 -1.993 1.00 93.56 91 VAL A C 1
ATOM 669 O O . VAL A 1 91 ? 11.346 -4.972 -3.030 1.00 93.56 91 VAL A O 1
ATOM 672 N N . LYS A 1 92 ? 13.084 -4.366 -1.747 1.00 94.06 92 LYS A N 1
ATOM 673 C CA . LYS A 1 92 ? 14.113 -4.825 -2.691 1.00 94.06 92 LYS A CA 1
ATOM 674 C C . LYS A 1 92 ? 14.009 -6.328 -2.955 1.00 94.06 92 LYS A C 1
ATOM 676 O O . LYS A 1 92 ? 14.058 -6.734 -4.113 1.00 94.06 92 LYS A O 1
ATOM 681 N N . LYS A 1 93 ? 13.857 -7.133 -1.903 1.00 92.75 93 LYS A N 1
ATOM 682 C CA . LYS A 1 93 ? 13.716 -8.590 -1.990 1.00 92.75 93 LYS A CA 1
ATOM 683 C C . LYS A 1 93 ? 12.450 -8.981 -2.760 1.00 92.75 93 LYS A C 1
ATOM 685 O O . LYS A 1 93 ? 12.553 -9.710 -3.739 1.00 92.75 93 LYS A O 1
ATOM 690 N N . SER A 1 94 ? 11.296 -8.416 -2.397 1.00 91.38 94 SER A N 1
ATOM 691 C CA . SER A 1 94 ? 10.018 -8.628 -3.095 1.00 91.38 94 SER A CA 1
ATOM 692 C C . SER A 1 94 ? 10.090 -8.262 -4.582 1.00 91.38 94 SER A C 1
ATOM 694 O O . SER A 1 94 ? 9.568 -8.991 -5.424 1.00 91.38 94 SER A O 1
ATOM 696 N N . ALA A 1 95 ? 10.756 -7.155 -4.927 1.00 93.12 95 ALA A N 1
ATOM 697 C CA . ALA A 1 95 ? 10.943 -6.749 -6.318 1.00 93.12 95 ALA A CA 1
ATOM 698 C C . ALA A 1 95 ? 11.843 -7.727 -7.091 1.00 93.12 95 ALA A C 1
ATOM 700 O O . ALA A 1 95 ? 11.519 -8.103 -8.217 1.00 93.12 95 ALA A O 1
ATOM 701 N N . GLN A 1 96 ? 12.936 -8.190 -6.475 1.00 93.69 96 GLN A N 1
ATOM 702 C CA . GLN A 1 96 ? 13.837 -9.183 -7.068 1.00 93.69 96 GLN A CA 1
ATOM 703 C C . GLN A 1 96 ? 13.139 -10.527 -7.309 1.00 93.69 96 GLN A C 1
ATOM 705 O O . GLN A 1 96 ? 13.254 -11.075 -8.401 1.00 93.69 96 GLN A O 1
ATOM 710 N N . GLU A 1 97 ? 12.365 -11.018 -6.337 1.00 91.56 97 GLU A N 1
ATOM 711 C CA . GLU A 1 97 ? 11.566 -12.252 -6.453 1.00 91.56 97 GLU A CA 1
ATOM 712 C C . GLU A 1 97 ? 10.568 -12.194 -7.624 1.00 91.56 97 GLU A C 1
ATOM 714 O O . GLU A 1 97 ? 10.233 -13.217 -8.217 1.00 91.56 97 GLU A O 1
ATOM 719 N N . GLN A 1 98 ? 10.124 -10.991 -7.992 1.00 88.69 98 GLN A N 1
ATOM 720 C CA . GLN A 1 98 ? 9.154 -10.754 -9.063 1.00 88.69 98 GLN A CA 1
ATOM 721 C C . GLN A 1 98 ? 9.788 -10.290 -10.382 1.00 88.69 98 GLN A C 1
ATOM 723 O O . GLN A 1 98 ? 9.067 -9.942 -11.324 1.00 88.69 98 GLN A O 1
ATOM 728 N N . ASN A 1 99 ? 11.122 -10.292 -10.478 1.00 92.62 99 ASN A N 1
ATOM 729 C CA . ASN A 1 99 ? 11.870 -9.788 -11.633 1.00 92.62 99 ASN A CA 1
ATOM 730 C C . ASN A 1 99 ? 11.450 -8.354 -12.021 1.00 92.62 99 ASN A C 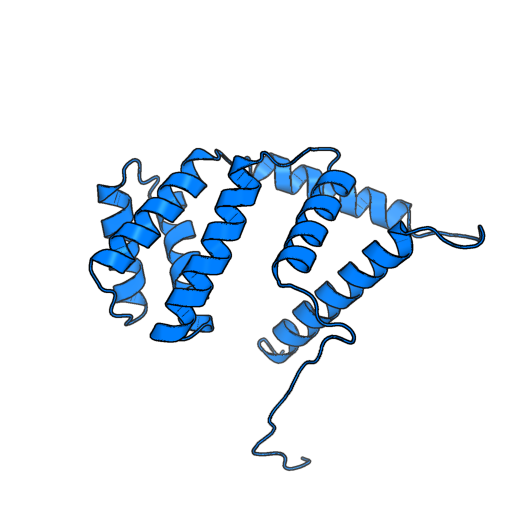1
ATOM 732 O O . ASN A 1 99 ? 11.225 -8.054 -13.197 1.00 92.62 99 ASN A O 1
ATOM 736 N N . ILE A 1 100 ? 11.265 -7.493 -11.017 1.00 92.50 100 ILE A N 1
ATOM 737 C CA . ILE A 1 100 ? 10.910 -6.079 -11.161 1.00 92.50 100 ILE A CA 1
ATOM 738 C C . ILE A 1 100 ? 12.132 -5.233 -10.805 1.00 92.50 100 ILE A C 1
ATOM 740 O O . ILE A 1 100 ? 12.710 -5.362 -9.724 1.00 92.50 100 ILE A O 1
ATOM 744 N N . THR A 1 101 ? 12.494 -4.321 -11.703 1.00 92.00 101 THR A N 1
ATOM 745 C CA . THR A 1 101 ? 13.526 -3.317 -11.444 1.00 92.00 101 THR A CA 1
ATOM 746 C C . THR A 1 101 ? 12.866 -2.057 -10.910 1.00 92.00 101 THR A C 1
ATOM 748 O O . THR A 1 101 ? 12.064 -1.442 -11.603 1.00 92.00 101 THR A O 1
ATOM 751 N N . LEU A 1 102 ? 13.220 -1.671 -9.685 1.00 91.75 102 LEU A N 1
ATOM 752 C CA . LEU A 1 102 ? 12.791 -0.415 -9.070 1.00 91.75 102 LEU A CA 1
ATOM 753 C C . LEU A 1 102 ? 13.966 0.554 -8.969 1.00 91.75 102 LEU A C 1
ATOM 755 O O . LEU A 1 102 ? 15.086 0.149 -8.624 1.00 91.75 102 LEU A O 1
ATOM 759 N N . THR A 1 103 ? 13.693 1.838 -9.176 1.00 94.50 103 THR A N 1
ATOM 760 C CA . THR A 1 103 ? 14.626 2.917 -8.843 1.00 94.50 103 THR A CA 1
ATOM 761 C C . THR A 1 1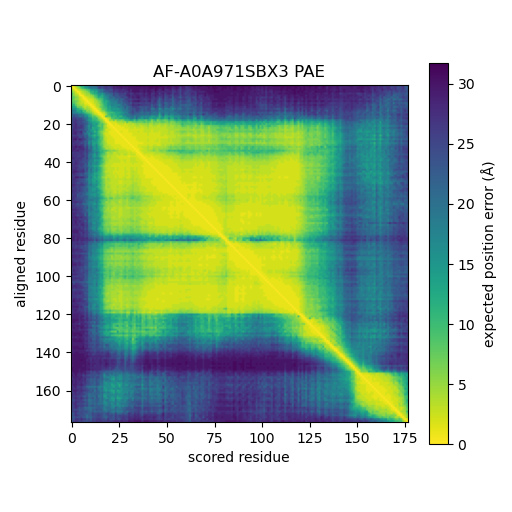03 ? 14.797 3.035 -7.327 1.00 94.50 103 THR A C 1
ATOM 763 O O . THR A 1 103 ? 13.969 2.561 -6.544 1.00 94.50 103 THR A O 1
ATOM 766 N N . GLU A 1 104 ? 15.874 3.682 -6.878 1.00 93.25 104 GLU A N 1
ATOM 767 C CA . GLU A 1 104 ? 16.058 3.949 -5.446 1.00 93.25 104 GLU A CA 1
ATOM 768 C C . GLU A 1 104 ? 14.924 4.814 -4.875 1.00 93.25 104 GLU A C 1
ATOM 770 O O . GLU A 1 104 ? 14.446 4.531 -3.778 1.00 93.25 104 GLU A O 1
ATOM 775 N N . SER A 1 105 ? 14.420 5.793 -5.638 1.00 92.44 105 SER A N 1
ATOM 776 C CA . SER A 1 105 ? 13.278 6.623 -5.220 1.00 92.44 105 SER A CA 1
ATOM 777 C C . SER A 1 105 ? 12.024 5.778 -4.998 1.00 92.44 105 SER A C 1
ATOM 779 O O . SER A 1 105 ? 11.408 5.859 -3.939 1.00 92.44 105 SER A O 1
ATOM 781 N N . GLN A 1 106 ? 11.697 4.880 -5.933 1.00 93.00 106 GLN A N 1
ATOM 782 C CA . GLN A 1 106 ? 10.533 3.995 -5.805 1.00 93.00 106 GLN A CA 1
ATOM 783 C C . GLN A 1 106 ? 10.629 3.085 -4.577 1.00 93.00 106 GLN A C 1
ATOM 785 O O . GLN A 1 106 ? 9.637 2.875 -3.881 1.00 93.00 106 GLN A O 1
ATOM 790 N N . LYS A 1 107 ? 11.828 2.574 -4.265 1.00 93.88 107 LYS A N 1
ATOM 791 C CA . LYS A 1 107 ? 12.047 1.762 -3.057 1.00 93.88 107 LYS A C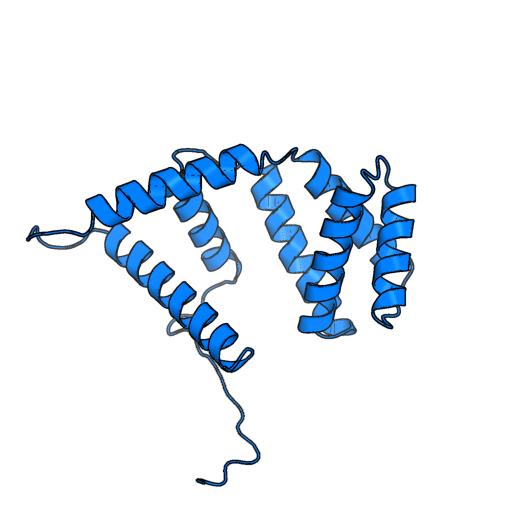A 1
ATOM 792 C C . LYS A 1 107 ? 11.790 2.564 -1.786 1.00 93.88 107 LYS A C 1
ATOM 794 O O . LYS A 1 107 ? 11.149 2.051 -0.871 1.00 93.88 107 LYS A O 1
ATOM 799 N N . GLN A 1 108 ? 12.276 3.804 -1.731 1.00 94.06 108 GLN A N 1
ATOM 800 C CA . GLN A 1 108 ? 12.061 4.688 -0.584 1.00 94.06 108 GLN A CA 1
ATOM 801 C C . GLN A 1 108 ? 10.587 5.060 -0.431 1.00 94.06 108 GLN A C 1
ATOM 803 O O . GLN A 1 108 ? 10.046 4.959 0.666 1.00 94.06 108 GLN A O 1
ATOM 808 N N . GLU A 1 109 ? 9.914 5.404 -1.527 1.00 93.00 109 GLU A N 1
ATOM 809 C CA . GLU A 1 109 ? 8.498 5.764 -1.511 1.00 93.00 109 GLU A CA 1
ATOM 810 C C . GLU A 1 109 ? 7.586 4.612 -1.083 1.00 93.00 109 GLU A C 1
ATOM 812 O O . GLU A 1 109 ? 6.650 4.830 -0.311 1.00 93.00 109 GLU A O 1
ATOM 817 N N . LEU A 1 110 ? 7.852 3.391 -1.561 1.00 92.81 110 LEU A N 1
ATOM 818 C CA . LEU A 1 110 ? 7.136 2.198 -1.110 1.00 92.81 110 LEU A CA 1
ATOM 819 C C . LEU A 1 110 ? 7.423 1.911 0.363 1.00 92.81 110 LEU A C 1
ATOM 821 O O . LEU A 1 110 ? 6.508 1.570 1.108 1.00 92.81 110 LEU A O 1
ATOM 825 N N . ALA A 1 111 ? 8.669 2.085 0.806 1.00 93.56 111 ALA A N 1
ATOM 826 C CA . ALA A 1 111 ? 9.015 1.889 2.206 1.00 93.56 111 ALA A CA 1
ATOM 827 C C . ALA A 1 111 ? 8.330 2.904 3.132 1.00 93.56 111 ALA A C 1
ATOM 829 O O . ALA A 1 111 ? 7.858 2.524 4.201 1.00 93.56 111 ALA A O 1
ATOM 830 N N . ASP A 1 112 ? 8.218 4.165 2.710 1.00 93.12 112 ASP A N 1
ATOM 831 C CA . ASP A 1 112 ? 7.492 5.202 3.445 1.00 93.12 112 ASP A CA 1
ATOM 832 C C . ASP A 1 112 ? 5.997 4.896 3.538 1.00 93.12 112 ASP A C 1
ATOM 834 O O . ASP A 1 112 ? 5.409 4.997 4.616 1.00 93.12 112 ASP A O 1
ATOM 838 N N . LEU A 1 113 ? 5.387 4.457 2.434 1.00 92.38 113 LEU A N 1
ATOM 839 C CA . LEU A 1 113 ? 3.993 4.023 2.422 1.00 92.38 113 LEU A CA 1
ATOM 840 C C . LEU A 1 113 ? 3.761 2.856 3.392 1.00 92.38 113 LEU A C 1
ATOM 842 O O . LEU A 1 113 ? 2.836 2.888 4.199 1.00 92.38 113 LEU A O 1
ATOM 846 N N . LEU A 1 114 ? 4.615 1.834 3.347 1.00 90.69 114 LEU A N 1
ATOM 847 C CA . LEU A 1 114 ? 4.504 0.656 4.209 1.00 90.69 114 LEU A CA 1
ATOM 848 C C . LEU A 1 114 ? 4.728 0.991 5.685 1.00 90.69 114 LEU A C 1
ATOM 850 O O . LEU A 1 114 ? 4.065 0.416 6.548 1.00 90.69 114 LEU A O 1
ATOM 854 N N . LEU A 1 115 ? 5.620 1.939 5.982 1.00 89.50 115 LEU A N 1
ATOM 855 C CA . LEU A 1 115 ? 5.821 2.425 7.341 1.00 89.50 115 LEU A CA 1
ATOM 856 C C . LEU A 1 115 ? 4.564 3.131 7.868 1.00 89.50 115 LEU A C 1
ATOM 858 O O . LEU A 1 115 ? 4.139 2.824 8.981 1.00 89.50 115 LEU A O 1
ATOM 862 N N . LYS A 1 116 ? 3.928 3.995 7.061 1.00 89.00 116 LYS A N 1
ATOM 863 C CA . LYS A 1 116 ? 2.642 4.625 7.412 1.00 89.00 116 LYS A CA 1
ATOM 864 C C . LYS A 1 116 ? 1.556 3.579 7.655 1.00 89.00 116 LYS A C 1
ATOM 866 O O . LYS A 1 116 ? 0.914 3.595 8.698 1.00 89.00 116 LYS A O 1
ATOM 871 N N . ILE A 1 117 ? 1.393 2.621 6.738 1.00 85.50 117 ILE A N 1
ATOM 872 C CA . ILE A 1 117 ? 0.396 1.542 6.865 1.00 85.50 117 ILE A CA 1
ATOM 873 C C . ILE A 1 117 ? 0.602 0.754 8.160 1.00 85.50 117 ILE A C 1
ATOM 875 O O . ILE A 1 117 ? -0.358 0.439 8.858 1.00 85.50 117 ILE A O 1
ATOM 879 N N . LYS A 1 118 ? 1.854 0.465 8.511 1.00 83.00 118 LYS A N 1
ATOM 880 C CA . LYS A 1 118 ? 2.188 -0.226 9.753 1.00 83.00 118 LYS A CA 1
ATOM 881 C C . LYS A 1 118 ? 1.838 0.604 10.996 1.00 83.00 118 LYS A C 1
ATOM 883 O O . LYS A 1 118 ? 1.345 0.048 11.974 1.00 83.00 118 LYS A O 1
ATOM 888 N N . GLN A 1 119 ? 2.092 1.912 10.972 1.00 84.81 119 GLN A N 1
ATOM 889 C CA . GLN A 1 119 ? 1.800 2.821 12.089 1.00 84.81 119 GLN A CA 1
ATOM 890 C C . GLN A 1 119 ? 0.302 2.939 12.393 1.00 84.81 119 GLN A C 1
ATOM 892 O O . GLN A 1 119 ? -0.054 3.216 13.535 1.00 84.81 119 GLN A O 1
ATOM 897 N N . LEU A 1 120 ? -0.570 2.642 11.423 1.00 80.12 120 LEU A N 1
ATOM 898 C CA . LEU A 1 120 ? -2.021 2.611 11.631 1.00 80.12 120 LEU A CA 1
ATOM 899 C C . LEU A 1 120 ? -2.490 1.500 12.591 1.00 80.12 120 LEU A C 1
ATOM 901 O O . LEU A 1 120 ? -3.660 1.507 12.960 1.00 80.12 120 LEU A O 1
ATOM 905 N N . ASN A 1 121 ? -1.613 0.562 12.986 1.00 69.06 121 ASN A N 1
ATOM 906 C CA . ASN A 1 121 ? -1.866 -0.504 13.968 1.00 69.06 121 ASN A CA 1
ATOM 907 C C . ASN A 1 121 ? -3.240 -1.183 13.797 1.00 69.06 121 ASN A C 1
ATOM 909 O O . ASN A 1 121 ? -4.039 -1.269 14.729 1.00 69.06 121 ASN A O 1
ATOM 913 N N . ILE A 1 122 ? -3.532 -1.608 12.565 1.00 65.81 122 ILE A N 1
ATOM 914 C CA . ILE A 1 122 ? -4.842 -2.138 12.184 1.00 65.81 122 ILE A CA 1
ATOM 915 C C . ILE A 1 122 ? -5.076 -3.489 12.871 1.00 65.81 122 ILE A C 1
ATOM 917 O O . ILE A 1 122 ? -4.385 -4.470 12.589 1.00 65.81 122 ILE A O 1
ATOM 921 N N . ASP A 1 123 ? -6.087 -3.553 13.736 1.00 63.62 123 ASP A N 1
ATOM 922 C CA . ASP A 1 123 ? -6.525 -4.790 14.381 1.00 63.62 123 ASP A CA 1
ATOM 923 C C . ASP A 1 123 ? -7.340 -5.649 13.397 1.00 63.62 123 ASP A C 1
ATOM 925 O O . ASP A 1 123 ? -8.559 -5.519 13.257 1.00 63.62 123 ASP A O 1
ATOM 929 N N . LEU A 1 124 ? -6.641 -6.538 12.687 1.00 53.81 124 LEU A N 1
ATOM 930 C CA . LEU A 1 124 ? -7.236 -7.471 11.724 1.00 53.81 124 LEU A CA 1
ATOM 931 C C . LEU A 1 124 ? -8.262 -8.417 12.370 1.00 53.81 124 LEU A C 1
ATOM 933 O O . LEU A 1 124 ? -9.228 -8.802 11.715 1.00 53.81 124 LEU A O 1
ATOM 937 N N . SER A 1 125 ? -8.078 -8.774 13.641 1.00 54.47 125 SER A N 1
ATOM 938 C CA . SER A 1 125 ? -9.010 -9.606 14.411 1.00 54.47 125 SER A CA 1
ATOM 939 C C . SER A 1 125 ? -10.324 -8.874 14.679 1.00 54.47 125 SER A C 1
ATOM 941 O O . SER A 1 125 ? -11.399 -9.441 14.478 1.00 54.47 125 SER A O 1
ATOM 943 N N . SER A 1 126 ? -10.247 -7.599 15.064 1.00 60.19 126 SER A N 1
ATOM 944 C CA . SER A 1 126 ? -11.420 -6.735 15.219 1.00 60.19 126 SER A CA 1
ATOM 945 C C . SER A 1 126 ? -12.161 -6.560 13.892 1.00 60.19 126 SER A C 1
ATOM 947 O O . SER A 1 126 ? -13.370 -6.780 13.833 1.00 60.19 126 SER A O 1
ATOM 949 N N . LEU A 1 127 ? -11.439 -6.298 12.795 1.00 57.94 127 LEU A N 1
ATOM 950 C CA . LEU A 1 127 ? -12.036 -6.181 11.459 1.00 57.94 127 LEU A CA 1
ATOM 951 C C . LEU A 1 127 ? -12.746 -7.465 11.012 1.00 57.94 127 LEU A C 1
ATOM 953 O O . LEU A 1 127 ? -13.852 -7.406 10.476 1.00 57.94 127 LEU A O 1
ATOM 957 N N . GLN A 1 128 ? -12.143 -8.634 11.239 1.00 53.72 128 GLN A N 1
ATOM 958 C CA . GLN A 1 128 ? -12.767 -9.915 10.901 1.00 53.72 128 GLN A CA 1
ATOM 959 C C . GLN A 1 128 ? -14.036 -10.172 11.717 1.00 53.72 128 GLN A C 1
ATOM 961 O O . GLN A 1 128 ? -15.024 -10.647 11.159 1.00 53.72 128 GLN A O 1
ATOM 966 N N . ASN A 1 129 ? -14.034 -9.847 13.010 1.00 62.41 129 ASN A N 1
ATOM 967 C CA . ASN A 1 129 ? -15.209 -10.009 13.866 1.00 62.41 129 ASN A CA 1
ATOM 968 C C . ASN A 1 129 ? -16.326 -9.025 13.488 1.00 62.41 129 ASN A C 1
ATOM 970 O O . ASN A 1 129 ? -17.480 -9.432 13.383 1.00 62.41 129 ASN A O 1
ATOM 974 N N . GLN A 1 130 ? -15.990 -7.766 13.186 1.00 59.69 130 GLN A N 1
ATOM 975 C CA . GLN A 1 130 ? -16.944 -6.773 12.680 1.00 59.69 130 GLN A CA 1
ATOM 976 C C . GLN A 1 130 ? -17.580 -7.219 11.352 1.00 59.69 130 GLN A C 1
ATOM 978 O O . GLN A 1 130 ? -18.794 -7.117 11.182 1.00 59.69 130 GLN A O 1
ATOM 983 N N . LEU A 1 131 ? -16.788 -7.787 10.436 1.00 55.94 131 LEU A N 1
ATOM 984 C CA . LEU A 1 131 ? -17.285 -8.334 9.169 1.00 55.94 131 LEU A CA 1
ATOM 985 C C . LEU A 1 131 ? -18.156 -9.589 9.355 1.00 55.94 131 LEU A C 1
ATOM 987 O O . LEU A 1 131 ? -19.135 -9.755 8.629 1.00 55.94 131 LEU A O 1
ATOM 991 N N . LYS A 1 132 ? -17.822 -10.477 10.302 1.00 56.94 132 LYS A N 1
ATOM 992 C CA . LYS A 1 132 ? -18.615 -11.685 10.601 1.00 56.94 132 LYS A CA 1
ATOM 993 C C . LYS A 1 132 ? -19.975 -11.343 11.206 1.00 56.94 132 LYS A C 1
ATOM 995 O O . LYS A 1 132 ? -20.984 -11.786 10.667 1.00 56.94 132 LYS A O 1
ATOM 1000 N N . ASN A 1 133 ? -19.993 -10.488 12.229 1.00 59.06 133 ASN A N 1
ATOM 1001 C CA . ASN A 1 133 ? -21.227 -10.026 12.870 1.00 59.06 133 ASN A CA 1
ATOM 1002 C C . ASN A 1 133 ? -22.155 -9.343 11.855 1.00 59.06 133 ASN A C 1
ATOM 1004 O O . ASN A 1 133 ? -23.374 -9.490 11.910 1.00 59.06 133 ASN A O 1
ATOM 1008 N N . PHE A 1 134 ? -21.586 -8.630 10.877 1.00 55.38 134 PHE A N 1
ATOM 1009 C CA . PHE A 1 134 ? -22.369 -8.055 9.793 1.00 55.38 134 PHE A CA 1
ATOM 1010 C C . PHE A 1 134 ? -22.929 -9.101 8.818 1.00 55.38 134 PHE A C 1
ATOM 1012 O O . PHE A 1 134 ? -24.082 -8.961 8.436 1.00 55.38 134 PHE A O 1
ATOM 1019 N N . ARG A 1 135 ? -22.176 -10.138 8.407 1.00 51.56 135 ARG A N 1
ATOM 1020 C CA . ARG A 1 135 ? -22.727 -11.204 7.534 1.00 51.56 135 ARG A CA 1
ATOM 1021 C C . ARG A 1 135 ? -23.948 -11.862 8.172 1.00 51.56 135 ARG A C 1
ATOM 1023 O O . ARG A 1 135 ? -24.948 -12.040 7.492 1.00 51.56 135 ARG A O 1
ATOM 1030 N N . GLU A 1 136 ? -23.885 -12.118 9.475 1.00 52.03 136 GLU A N 1
ATOM 1031 C CA . GLU A 1 136 ? -25.013 -12.650 10.248 1.00 52.03 136 GLU A CA 1
ATOM 1032 C C . GLU A 1 136 ? -26.186 -11.650 10.303 1.00 52.03 136 GLU A C 1
ATOM 1034 O O . GLU A 1 136 ? -27.322 -12.018 10.023 1.00 52.03 136 GLU A O 1
ATOM 1039 N N . THR A 1 137 ? -25.916 -10.358 10.529 1.00 50.84 137 THR A N 1
ATOM 1040 C CA . THR A 1 137 ? -26.964 -9.313 10.562 1.00 50.84 137 THR A CA 1
ATOM 1041 C C . THR A 1 137 ? -27.572 -9.019 9.179 1.00 50.84 137 THR A C 1
ATOM 1043 O O . THR A 1 137 ? -28.729 -8.618 9.074 1.00 50.84 137 THR A O 1
ATOM 1046 N N . ALA A 1 138 ? -26.797 -9.162 8.104 1.00 47.50 138 ALA A N 1
ATOM 1047 C CA . ALA A 1 138 ? -27.222 -8.920 6.727 1.00 47.50 138 ALA A CA 1
ATOM 1048 C C . ALA A 1 138 ? -28.039 -10.085 6.153 1.00 47.50 138 ALA A C 1
ATOM 1050 O O . ALA A 1 138 ? -28.939 -9.834 5.352 1.00 47.50 138 ALA A O 1
ATOM 1051 N N . ASP A 1 139 ? -27.754 -11.320 6.579 1.00 47.25 139 ASP A N 1
ATOM 1052 C CA . ASP A 1 139 ? -28.597 -12.4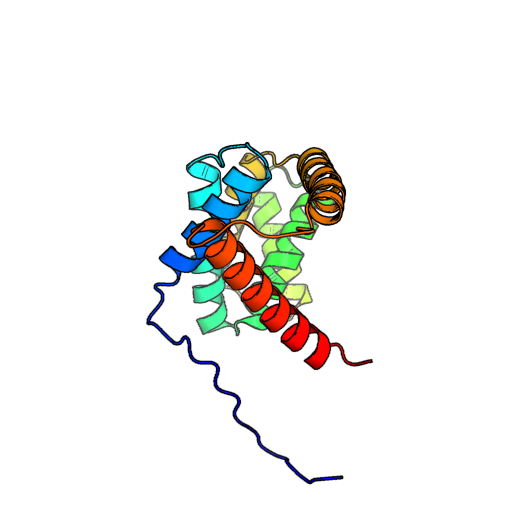85 6.291 1.00 47.25 139 ASP A CA 1
ATOM 1053 C C . ASP A 1 139 ? -29.915 -12.430 7.090 1.00 47.25 13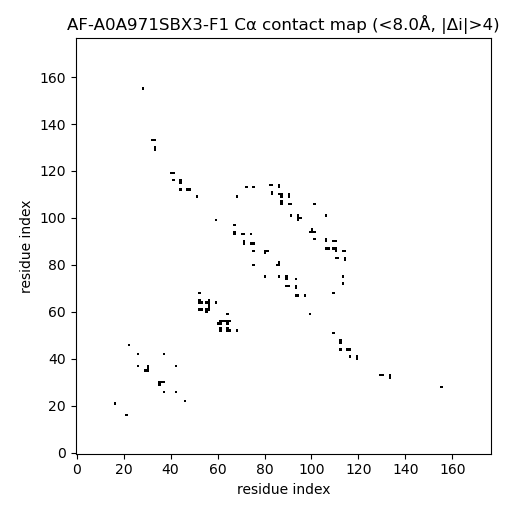9 ASP A C 1
ATOM 1055 O O . ASP A 1 139 ? -30.963 -12.769 6.545 1.00 47.25 139 ASP A O 1
ATOM 1059 N N . GLU A 1 140 ? -29.916 -11.903 8.325 1.00 47.12 140 GLU A N 1
ATOM 1060 C CA . GLU A 1 140 ? -31.154 -11.661 9.095 1.00 47.12 140 GLU A CA 1
ATOM 1061 C C . GLU A 1 140 ? -31.976 -10.454 8.602 1.00 47.12 140 GLU A C 1
ATOM 1063 O O . GLU A 1 140 ? -33.191 -10.419 8.782 1.00 47.12 140 GLU A O 1
ATOM 1068 N N . LYS A 1 141 ? -31.340 -9.460 7.963 1.00 43.72 141 LYS A N 1
ATOM 1069 C CA . LYS A 1 141 ? -31.996 -8.267 7.386 1.00 43.72 141 LYS A CA 1
ATOM 1070 C C . LYS A 1 141 ? -32.188 -8.337 5.869 1.00 43.72 141 LYS A C 1
ATOM 1072 O O . LYS A 1 141 ? -32.377 -7.296 5.236 1.00 43.72 141 LYS A O 1
ATOM 1077 N N . ALA A 1 142 ? -32.158 -9.523 5.261 1.00 38.47 142 ALA A N 1
ATOM 1078 C CA . ALA A 1 142 ? -32.717 -9.684 3.923 1.00 38.47 142 ALA A CA 1
ATOM 1079 C C . ALA A 1 142 ? -34.222 -9.348 4.011 1.00 38.47 142 ALA A C 1
ATOM 1081 O O . ALA A 1 142 ? -34.941 -10.032 4.737 1.00 38.47 142 ALA A O 1
ATOM 1082 N N . PRO A 1 143 ? -34.709 -8.272 3.367 1.00 43.53 143 PRO A N 1
ATOM 1083 C CA . PRO A 1 143 ? -36.042 -7.757 3.643 1.00 43.53 143 PRO A CA 1
ATOM 1084 C C . PRO A 1 143 ? -37.101 -8.742 3.146 1.00 43.53 143 PRO A C 1
ATOM 1086 O O . PRO A 1 143 ? -37.339 -8.871 1.945 1.00 43.53 143 PRO A O 1
ATOM 1089 N N . THR A 1 144 ? -37.756 -9.420 4.083 1.00 44.19 144 THR A N 1
ATOM 1090 C CA . THR A 1 144 ? -39.134 -9.863 3.910 1.00 44.19 144 THR A CA 1
ATOM 1091 C C . THR A 1 144 ? -40.028 -8.641 4.101 1.00 44.19 144 THR A C 1
ATOM 1093 O O . THR A 1 144 ? -40.197 -8.163 5.218 1.00 44.19 144 THR A O 1
ATOM 1096 N N . GLU A 1 145 ? -40.567 -8.173 2.979 1.00 42.38 145 GLU A N 1
ATOM 1097 C CA . GLU A 1 145 ? -41.741 -7.302 2.838 1.00 42.38 145 GLU A CA 1
ATOM 1098 C C . GLU A 1 145 ? -41.588 -5.772 3.006 1.00 42.38 145 GLU A C 1
ATOM 1100 O O . GLU A 1 145 ? -41.211 -5.220 4.036 1.00 42.38 145 GLU A O 1
ATOM 1105 N N . GLU A 1 146 ? -41.918 -5.121 1.883 1.00 52.38 146 GLU A N 1
ATOM 1106 C CA . GLU A 1 146 ? -42.685 -3.887 1.676 1.00 52.38 146 GLU A CA 1
ATOM 1107 C C . GLU A 1 146 ? -42.584 -2.750 2.706 1.00 52.38 146 GLU A C 1
ATOM 1109 O O . GLU A 1 146 ? -43.331 -2.673 3.675 1.00 52.38 146 GLU A O 1
ATOM 1114 N N . THR A 1 147 ? -41.773 -1.742 2.376 1.00 37.00 147 THR A N 1
ATOM 1115 C CA . THR A 1 147 ? -42.093 -0.330 2.654 1.00 37.00 147 THR A CA 1
ATOM 1116 C C . THR A 1 147 ? -41.562 0.558 1.519 1.00 37.00 147 THR A C 1
ATOM 1118 O O . THR A 1 1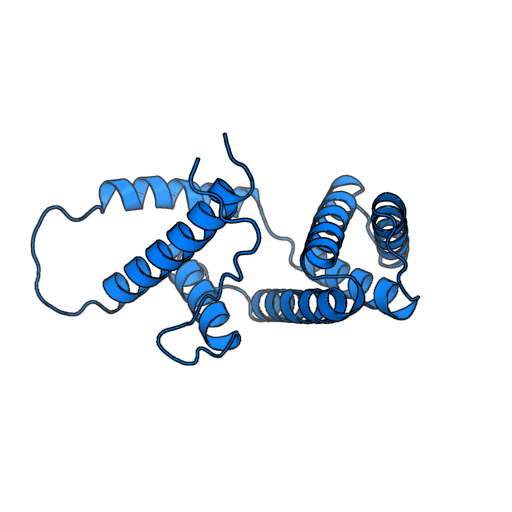47 ? -40.465 0.347 1.005 1.00 37.00 147 THR A O 1
ATOM 1121 N N . GLU A 1 148 ? -42.393 1.504 1.070 1.00 45.19 148 GLU A N 1
ATOM 1122 C CA . GLU A 1 148 ? -42.185 2.362 -0.108 1.00 45.19 148 GLU A CA 1
ATOM 1123 C C . GLU A 1 148 ? -41.107 3.474 0.072 1.00 45.19 148 GLU A C 1
ATOM 1125 O O . GLU A 1 148 ? -40.341 3.486 1.033 1.00 45.19 148 GLU A O 1
ATOM 1130 N N . PRO A 1 149 ? -40.992 4.436 -0.864 1.00 54.72 149 PRO A N 1
ATOM 1131 C CA . PRO A 1 149 ? -39.977 4.507 -1.896 1.00 54.72 149 PRO A CA 1
ATOM 1132 C C . PRO A 1 149 ? -38.861 5.494 -1.510 1.00 54.72 149 PRO A C 1
ATOM 1134 O O . PRO A 1 149 ? -39.105 6.688 -1.354 1.00 54.72 149 PRO A O 1
ATOM 1137 N N . GLY A 1 150 ? -37.600 5.048 -1.471 1.00 53.78 150 GLY A N 1
ATOM 1138 C CA . GLY A 1 150 ? -36.472 5.986 -1.593 1.00 53.78 150 GLY A CA 1
ATOM 1139 C C . GLY A 1 150 ? -35.363 5.935 -0.551 1.00 53.78 150 GLY A C 1
ATOM 1140 O O . GLY A 1 150 ? -34.767 6.975 -0.275 1.00 53.78 150 GLY A O 1
ATOM 1141 N N . SER A 1 151 ? -34.987 4.773 -0.025 1.00 58.12 151 SER A N 1
ATOM 1142 C CA . SER A 1 151 ? -33.801 4.737 0.826 1.00 58.12 151 SER A CA 1
ATOM 1143 C C . SER A 1 151 ? -32.533 4.774 -0.030 1.00 58.12 151 SER A C 1
ATOM 1145 O O . SER A 1 151 ? -32.209 3.844 -0.767 1.00 58.12 151 SER A O 1
ATOM 1147 N N . LEU A 1 152 ? -31.786 5.875 0.044 1.00 51.56 152 LEU A N 1
ATOM 1148 C CA . LEU A 1 152 ? -30.451 6.015 -0.550 1.00 51.56 152 LEU A CA 1
ATOM 1149 C C . LEU A 1 152 ? -29.529 4.835 -0.185 1.00 51.56 152 LEU A C 1
ATOM 1151 O O . LEU A 1 152 ? -28.658 4.486 -0.976 1.00 51.56 152 LEU A O 1
ATOM 1155 N N . PHE A 1 153 ? -29.779 4.175 0.949 1.00 48.19 153 PHE A N 1
ATOM 1156 C CA . PHE A 1 153 ? -29.117 2.940 1.361 1.00 48.19 153 PHE A CA 1
ATOM 1157 C C . PHE A 1 153 ? -29.340 1.769 0.404 1.00 48.19 153 PHE A C 1
ATOM 1159 O O . PHE A 1 153 ? -28.374 1.096 0.070 1.00 48.19 153 PHE A O 1
ATOM 1166 N N . ASP A 1 154 ? -30.544 1.556 -0.127 1.00 60.62 154 ASP A N 1
ATOM 1167 C CA . ASP A 1 154 ? -30.791 0.469 -1.087 1.00 60.62 154 ASP A CA 1
ATOM 1168 C C . ASP A 1 154 ? -30.060 0.721 -2.408 1.00 60.62 154 ASP A C 1
ATOM 1170 O O . ASP A 1 154 ? -29.576 -0.199 -3.071 1.00 60.62 154 ASP A O 1
ATOM 1174 N N . ARG A 1 155 ? -29.901 1.998 -2.773 1.00 56.69 155 ARG A N 1
ATOM 1175 C CA . ARG A 1 155 ? -29.107 2.426 -3.933 1.00 56.69 155 ARG A CA 1
ATOM 1176 C C . ARG A 1 155 ? -27.604 2.261 -3.692 1.00 56.69 155 ARG A C 1
ATOM 1178 O O . ARG A 1 155 ? -26.888 1.859 -4.602 1.00 56.69 155 ARG A O 1
ATOM 1185 N N . ILE A 1 156 ? -27.126 2.525 -2.476 1.00 51.62 156 ILE A N 1
ATOM 1186 C CA . ILE A 1 156 ? -25.726 2.311 -2.073 1.00 51.62 156 ILE A CA 1
ATOM 1187 C C . ILE A 1 156 ? -25.416 0.810 -2.001 1.00 51.62 156 ILE A C 1
ATOM 1189 O O . ILE A 1 156 ? -24.425 0.361 -2.571 1.00 51.62 156 ILE A O 1
ATOM 1193 N N . ILE A 1 157 ? -26.289 0.010 -1.388 1.00 54.22 157 ILE A N 1
ATOM 1194 C CA . ILE A 1 157 ? -26.142 -1.445 -1.272 1.00 54.22 157 ILE A CA 1
ATOM 1195 C C . ILE A 1 157 ? -26.214 -2.104 -2.651 1.00 54.22 157 ILE A C 1
ATOM 1197 O O . ILE A 1 157 ? -25.388 -2.962 -2.955 1.00 54.22 157 ILE A O 1
ATOM 1201 N N . SER A 1 158 ? -27.134 -1.690 -3.524 1.00 56.38 158 SER A N 1
ATOM 1202 C CA . SER A 1 158 ? -27.184 -2.191 -4.906 1.00 56.38 158 SER A CA 1
ATOM 1203 C C . SER A 1 158 ? -25.969 -1.759 -5.730 1.00 56.38 158 SER A C 1
ATOM 1205 O O . SER A 1 158 ? -25.439 -2.567 -6.492 1.00 56.38 158 SER A O 1
ATOM 1207 N N . PHE A 1 159 ? -25.456 -0.540 -5.533 1.00 62.91 159 PHE A N 1
ATOM 1208 C CA . PHE A 1 159 ? -24.200 -0.104 -6.140 1.00 62.91 159 PHE A CA 1
ATOM 1209 C C . PHE A 1 159 ? -23.019 -0.973 -5.679 1.00 62.91 159 PHE A C 1
ATOM 1211 O O . PHE A 1 159 ? -22.275 -1.467 -6.526 1.00 62.91 159 PHE A O 1
ATOM 1218 N N . ILE A 1 160 ? -22.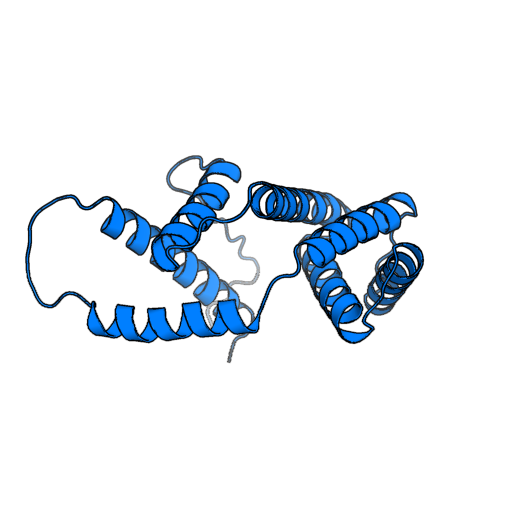882 -1.244 -4.377 1.00 56.72 160 ILE A N 1
ATOM 1219 C CA . ILE A 1 160 ? -21.819 -2.103 -3.826 1.00 56.72 160 ILE A CA 1
ATOM 1220 C C . ILE A 1 160 ? -21.965 -3.543 -4.311 1.00 56.72 160 ILE A C 1
ATOM 1222 O O . ILE A 1 160 ? -20.981 -4.109 -4.777 1.00 56.72 160 ILE A O 1
ATOM 1226 N N . ARG A 1 161 ? -23.170 -4.126 -4.272 1.00 56.72 161 ARG A N 1
ATOM 1227 C CA . ARG A 1 161 ? -23.429 -5.469 -4.817 1.00 56.72 161 ARG A CA 1
ATOM 1228 C C . ARG A 1 161 ? -23.039 -5.534 -6.288 1.00 56.72 161 ARG A C 1
ATOM 1230 O O . ARG A 1 161 ? -22.280 -6.408 -6.671 1.00 56.72 161 ARG A O 1
ATOM 1237 N N . SER A 1 162 ? -23.401 -4.525 -7.080 1.00 60.44 162 SER A N 1
ATOM 1238 C CA . SER A 1 162 ? -23.000 -4.464 -8.488 1.00 60.44 162 SER A CA 1
ATOM 1239 C C . SER A 1 162 ? -21.484 -4.313 -8.691 1.00 60.44 162 SER A C 1
ATOM 1241 O O . SER A 1 162 ? -20.945 -4.840 -9.662 1.00 60.44 162 SER A O 1
ATOM 1243 N N . LEU A 1 163 ? -20.778 -3.618 -7.791 1.00 57.50 163 LEU A N 1
ATOM 1244 C CA . LEU A 1 163 ? -19.320 -3.475 -7.819 1.00 57.50 163 LEU A CA 1
ATOM 1245 C C . LEU A 1 163 ? -18.632 -4.802 -7.463 1.00 57.50 163 LEU A C 1
ATOM 1247 O O . LEU A 1 163 ? -17.688 -5.214 -8.135 1.00 57.50 163 LEU A O 1
ATOM 1251 N N . VAL A 1 164 ? -19.145 -5.484 -6.439 1.00 56.91 164 VAL A N 1
ATOM 1252 C CA . VAL A 1 164 ? -18.682 -6.786 -5.951 1.00 56.91 164 VAL A CA 1
ATOM 1253 C C . VAL A 1 164 ? -18.961 -7.880 -6.983 1.00 56.91 164 VAL A C 1
ATOM 1255 O O . VAL A 1 164 ? -18.050 -8.628 -7.313 1.00 56.91 164 VAL A O 1
ATOM 1258 N N . ASP A 1 165 ? -20.141 -7.919 -7.597 1.00 59.28 165 ASP A N 1
ATOM 1259 C CA . ASP A 1 165 ? -20.488 -8.869 -8.662 1.00 59.28 165 ASP A CA 1
ATOM 1260 C C . ASP A 1 165 ? -19.622 -8.661 -9.911 1.00 59.28 165 ASP A C 1
ATOM 1262 O O . ASP A 1 165 ? -19.197 -9.613 -10.571 1.00 59.28 165 ASP A O 1
ATOM 1266 N N . ARG A 1 166 ? -19.285 -7.410 -10.239 1.00 60.47 166 ARG A N 1
ATOM 1267 C CA . ARG A 1 166 ? -18.338 -7.098 -11.321 1.00 60.47 166 ARG A CA 1
ATOM 1268 C C . ARG A 1 166 ? -16.910 -7.519 -10.969 1.00 60.47 166 ARG A C 1
ATOM 1270 O O . ARG A 1 166 ? -16.219 -8.046 -11.837 1.00 60.47 166 ARG A O 1
ATOM 1277 N N . LEU A 1 167 ? -16.487 -7.346 -9.716 1.00 58.00 167 LEU A N 1
ATOM 1278 C CA . LEU A 1 167 ? -15.182 -7.792 -9.225 1.00 58.00 167 LEU A CA 1
ATOM 1279 C C . LEU A 1 167 ? -15.082 -9.326 -9.194 1.00 58.00 167 LEU A C 1
ATOM 1281 O O . LEU A 1 167 ? -14.141 -9.881 -9.748 1.00 58.00 167 LEU A O 1
ATOM 1285 N N . PHE A 1 168 ? -16.067 -10.030 -8.634 1.00 56.66 168 PHE A N 1
ATOM 1286 C CA . PHE A 1 168 ? -16.093 -11.495 -8.575 1.00 56.66 168 PHE A CA 1
ATOM 1287 C C . PHE A 1 168 ? -16.334 -12.141 -9.937 1.00 56.66 168 PHE A C 1
ATOM 1289 O O . PHE A 1 168 ? -15.758 -13.185 -10.210 1.00 56.66 168 PHE A O 1
ATOM 1296 N N . SER A 1 169 ? -17.099 -11.526 -10.842 1.00 55.41 169 SER A N 1
ATOM 1297 C CA . SER A 1 169 ? -17.204 -12.021 -12.224 1.00 55.41 169 SER A CA 1
ATOM 1298 C C . SER A 1 169 ? -15.928 -11.784 -13.038 1.00 55.41 169 SER A C 1
ATOM 1300 O O . SER A 1 169 ? -15.704 -12.476 -14.032 1.00 55.41 169 SER A O 1
ATOM 1302 N N . PHE A 1 170 ? -15.093 -10.814 -12.656 1.00 55.62 170 PHE A N 1
ATOM 1303 C CA . PHE A 1 170 ? -13.760 -10.600 -13.221 1.00 55.62 170 PHE A CA 1
ATOM 1304 C C . PHE A 1 170 ? -12.751 -11.602 -12.644 1.00 55.62 170 PHE A C 1
ATOM 1306 O O . PHE A 1 170 ? -12.093 -12.303 -13.407 1.00 55.62 170 PHE A O 1
ATOM 1313 N N . VAL A 1 171 ? -12.716 -11.765 -11.318 1.00 49.03 171 VAL A N 1
ATOM 1314 C CA . VAL A 1 171 ? -11.893 -12.765 -10.616 1.00 49.03 171 VAL A CA 1
ATOM 1315 C C . VAL A 1 171 ? -12.281 -14.187 -11.035 1.00 49.03 171 VAL A C 1
ATOM 1317 O O . VAL A 1 171 ? -11.409 -14.975 -11.364 1.00 49.03 171 VAL A O 1
ATOM 1320 N N . GLY A 1 172 ? -13.567 -14.513 -11.148 1.00 50.59 172 GLY A N 1
ATOM 1321 C CA . GLY A 1 172 ? -14.053 -15.817 -11.618 1.00 50.59 172 GLY A CA 1
ATOM 1322 C C . GLY A 1 172 ? -13.790 -16.085 -13.105 1.00 50.59 172 GLY A C 1
ATOM 1323 O O . GLY A 1 172 ? -13.659 -17.236 -13.507 1.00 50.59 172 GLY A O 1
ATOM 1324 N N . ARG A 1 173 ? -13.638 -15.040 -13.933 1.00 52.59 173 ARG A N 1
ATOM 1325 C CA . ARG A 1 173 ? -13.138 -15.182 -15.314 1.00 52.59 173 ARG A CA 1
ATOM 1326 C C . ARG A 1 173 ? -11.620 -15.363 -15.381 1.00 52.59 173 ARG A C 1
ATOM 1328 O O . ARG A 1 173 ? -11.153 -16.001 -16.319 1.00 52.59 173 ARG A O 1
ATOM 1335 N N . ILE A 1 174 ? -10.872 -14.813 -14.422 1.00 49.78 174 ILE A N 1
ATOM 1336 C CA . ILE A 1 174 ? -9.406 -14.921 -14.333 1.00 49.78 174 ILE A CA 1
ATOM 1337 C C . ILE A 1 174 ? -8.960 -16.233 -13.668 1.00 49.78 174 ILE A C 1
ATOM 1339 O O . ILE A 1 174 ? -7.982 -16.828 -14.106 1.00 49.78 174 ILE A O 1
ATOM 1343 N N . PHE A 1 175 ? -9.690 -16.724 -12.667 1.00 49.34 175 PHE A N 1
ATOM 1344 C CA . PHE A 1 175 ? -9.394 -17.946 -11.905 1.00 49.34 175 PHE A CA 1
ATOM 1345 C C . PHE A 1 175 ? -10.355 -19.089 -12.234 1.00 49.34 175 PHE A C 1
ATOM 1347 O O . PHE A 1 175 ? -10.778 -19.825 -11.347 1.00 49.34 175 PHE A O 1
ATOM 1354 N N . ARG A 1 176 ? -10.723 -19.218 -13.510 1.00 35.56 176 ARG A N 1
ATOM 1355 C CA . ARG A 1 176 ? -11.603 -20.275 -14.009 1.00 35.56 176 ARG A CA 1
ATOM 1356 C C . ARG A 1 176 ? -11.214 -21.648 -13.425 1.00 35.56 176 ARG A C 1
ATOM 1358 O O . ARG A 1 176 ? -10.162 -22.183 -13.771 1.00 35.56 176 ARG A O 1
ATOM 1365 N N . PHE A 1 177 ? -12.090 -22.198 -12.583 1.00 44.09 177 PHE A N 1
ATOM 1366 C CA . PHE A 1 177 ? -12.504 -23.592 -12.730 1.00 44.09 177 PHE A CA 1
ATOM 1367 C C . PHE A 1 177 ? -13.528 -23.640 -13.872 1.00 44.09 177 PHE A C 1
ATOM 1369 O O . PHE A 1 177 ? -14.388 -22.729 -13.928 1.00 44.09 177 PHE A O 1
#

Nearest PDB structures (foldseek):
  3ddh-assembly1_B  TM=4.504E-01  e=4.612E+00  Bacteroides thetaiotaomicron
  3ddh-assembly1_A  TM=2.046E-01  e=5.684E+00  Bacteroides thetaiotaomicron

Sequence (177 aa):
TAGVKDAKVVAVAPLLVSGTAALTGIYKSFEELTGTALTPEAKRTAAEELIKTGNLGEEIGKERAATLLERTKEQVVREKTADKIGIVKVVKKSAQEQNITLTESQKQELADLLLKIKQLNIDLSSLQNQLKNFRETADEKAPTEETEPGSLFDRIISFIRSLVDRLFSFVGRIFRF

Mean predicted aligned error: 14.4 Å

Solvent-accessible surface area (backbone atoms only — not comparable to full-atom values): 10546 Å² total; per-residue (Å²): 133,87,88,78,87,82,82,88,87,81,89,79,71,100,55,94,69,53,72,65,56,56,52,50,49,54,51,50,50,50,22,68,72,64,73,47,79,75,51,71,63,58,57,48,51,55,51,51,47,54,50,54,38,49,56,44,11,74,76,68,35,54,69,53,28,49,50,42,53,52,53,29,53,52,45,43,62,73,68,61,50,86,47,62,70,52,36,34,51,45,43,52,49,43,27,55,78,65,76,47,88,73,54,73,65,56,38,51,53,52,22,51,51,51,50,53,60,57,70,64,65,75,56,63,68,58,52,51,50,52,54,49,56,42,56,58,50,52,67,71,60,56,82,82,76,92,78,84,91,78,61,67,61,61,56,50,50,50,49,48,51,52,52,49,52,52,50,50,56,48,49,52,65,74,63,63,125

=== Feature glossary ===
Feature key, reading from the visual/contextual features back to the raw sequence:

Rendered structure images. Six rendered views show the 3D structure from the faces of a cube — i.e. along ±x, ±y, ±z. Rendering representation is drawn randomly per protein from cartoon (secondary-structure ribbons), sticks (backbone bonds), or molecular surface; coloring is either N→C rainbow (blue at the N-terminus through red at the C-terminus) or one color per chain.

Contact-map, Ramachandran, and PAE plots. The contact map is a binary N×N matrix image: pixel (i, j) is dark where Cα_i and Cα_j are within 8 Å and |i−j|>4. Because the |i−j|>4 filter removes local helical contacts, off-diagonal stripes parallel to the main diagonal indicate parallel β-sheets; stripes perpendicular to it indicate antiparallel β-sheets. The Ramachandran plot scatters every residue's (φ, ψ) pair against the sterically allowed regions. The PAE heatmap renders the predicted-aligned-error matrix.

InterPro / GO / CATH / organism. Database cross-references. InterPro integrates a dozen domain/family signature databases into unified entries with residue-range hits. GO terms attach function/process/location labels with evidence codes. CATH codes position the fold in a four-level structural taxonomy. Organism is the NCBI-taxonomy species name.

Nearest PDB structures. The Foldseek neighbor list gives the closest experimentally determined structures in the PDB, ranked by structural alignment. TM-score near 1 means near-identical fold; near 0.3 means only rough topology match. This is how one finds what a novel AlphaFold prediction most resembles in the solved-structure universe.

Predicted aligned error. PAE(i, j) answers: if I align the predicted and true structures on residue i, how far off (in Å) do I expect residue j to be? A block-diagonal PAE matrix with low values on the blocks and high values off-diagonal is the signature of a multi-domain protein with confidently predicted domains but uncertain inter-domain orientation.

Solvent-accessible surface area. Accessible surface area quantifies burial. A residue with SASA near zero is packed into the hydrophobic core; one with SASA >100 Å² sits on the surface. Computed here via the Shrake–Rupley numerical algorithm with a 1.4 Å probe.

B-factor. B-factor (Debye–Waller factor) reflects atomic displacement in the crystal lattice. It is an experimental observable (units Å²), not a prediction; low values mean the atom is pinned down, high values mean it moves or is heterogeneous across the crystal.

pLDDT. For AlphaFold models, the B-factor field carries pLDDT — the model's own estimate of local accuracy on a 0–100 scale. Regions with pLDDT<50 should be treated as essentially unmodeled; they often correspond to intrinsically disordered segments.

Backbone torsions (φ/ψ). φ (phi) and ψ (psi) are the two rotatable backbone dihedrals per residue: φ is the C(i-1)–N–Cα–C torsion, ψ is the N–Cα–C–N(i+1) torsion, both in degrees on (−180°, 180°]. α-helical residues cluster near (−60°, −45°); β-strand residues near (−120°, +130°). A Ramachandran plot is simply a scatter of (φ, ψ) for every residue.

Radius of gyration, Cα contacts, bounding box. Radius of gyration (Rg) is the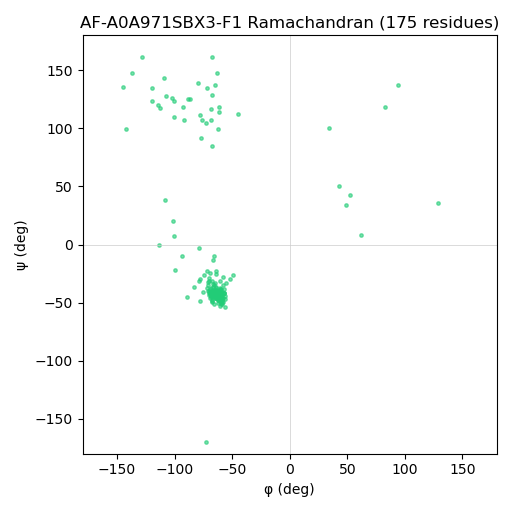 root-mean-square distance of Cα atoms from their centroid — a single number for overall size and compactness. A globular domain of N residues has Rg ≈ 2.2·N^0.38 Å; an extended or disordered chain has a much larger Rg. The Cα contact count is the number of residue pairs whose Cα atoms are within 8 Å and are more than four positions apart in sequence — a standard proxy for tertiary packing density. The bounding box is the smallest axis-aligned box enclosing all Cα atoms.

Secondary structure (3-state, P-SEA). Three-state secondary structure (P-SEA) collapses the eight DSSP classes into helix (a), strand (b), and coil (c). P-SEA assigns these from Cα geometry alone — distances and angles — without requiring backbone oxygens, so it works on any Cα trace.

Secondary structure (8-state, DSSP). DSSP 8-state secondary structure assigns each residue one of H (α-helix), G (3₁₀-helix), I (π-helix), E (extended β-strand), B (isolated β-bridge), T (hydrogen-bonded turn), S (bend), or '-' (coil). The assignment is computed from backbone hydrogen-bond geometry via the Kabsch–Sander algorithm.

Foldseek 3Di. A 3Di character summarizes, for each residue, the relative orientation of the Cα frame of its nearest spatial neighbor. Because it encodes fold topology rather than chemistry, 3Di alignments detect remote structural similarity that sequence alignment misses.

mmCIF coordinates. The mmCIF block holds the 3D Cartesian coordinates of each backbone atom (N, Cα, C, O) in ångströms. mmCIF is the PDB's canonical archive format — a tagged-loop text representation of the atomic model.

Sequence. Sequence gives the chain of amino acids in standard one-letter code (A=alanine, C=cysteine, …, Y=tyrosine), read N→C. It is the only feature that is directly encoded by the gene; all structural features are derived from the folded form of this sequence.